Protein 4MKN (pdb70)

Foldseek 3Di:
DADPQEAEEEADQDDDPVLVVVLLVLQQPFDFAAQYAYEYEDEPVCQVVSVVRHDVVRYAYEHAEAALADDDDDPPGHHLLNCVVVVHAEYEFDPPCCCPVVVCDLLSRLSSQLRNVVSRHQYAREAEDALVCVVVVNRCVRRVSSVVSNLVRDDDCPRYAYEYEHNNCPPPPDHAALVNQLVVLVVVLVVCCVSPNNVVSVHHAYAYEYADWLVCLLVNLPRDRHRYYHHYPNSSPNVGSSSSSHSNPCNSND

Secondary structure (DSSP, 8-state):
---S-EEEEE--S---HHHHHHHHHHHHH----TT-EEEEE--GGGHHHHHHHS-TTT-EEEES---SSSSSS-TT---HHHHHHHT--EEEES-HHHHHHS---HHHHHHHHHHHHHTT-EEEEEE---HHHHHTT-HHHHHHHHHHHHHHH-S--TTEEEEE--GGGSSSSPPPPHHHHHHHHHHHHHHHHHHH-HHHHHH-EEEE-SS--TTTHHHHHTSTT--EEEE-GGGGSHHHHHHHHGGGGGG---

CATH classification: 3.20.20.70

B-factor: mean 15.89, std 9.23, range [7.21, 71.23]

Solvent-accessible surface area: 11232 Å² total; per-residue (Å²): 50,45,17,74,0,0,0,1,1,7,2,57,126,66,42,45,121,74,92,4,28,131,10,1,96,55,0,47,84,11,105,33,46,178,13,14,31,4,1,0,1,0,27,77,144,28,5,65,78,0,25,134,94,8,44,171,115,49,8,78,6,0,0,39,12,2,67,53,18,28,104,57,103,82,148,72,71,38,5,0,66,80,7,54,130,107,46,3,38,23,0,2,1,0,15,16,63,58,39,82,142,128,57,14,47,35,104,48,0,1,100,10,0,19,41,0,26,93,21,37,1,0,0,0,0,0,2,7,0,53,60,138,58,57,116,77,68,26,28,124,168,23,1,42,45,13,0,71,13,0,39,122,48,8,141,82,14,111,103,3,0,0,0,1,4,0,31,6,11,59,90,54,85,59,130,17,35,31,117,64,1,30,114,6,0,39,50,0,28,65,10,0,35,157,109,38,32,74,86,60,3,76,140,6,31,0,0,4,10,3,79,7,34,70,126,45,2,136,69,4,7,145,25,132,10,0,1,0,0,7,0,18,51,15,1,64,139,1,79,12,0,14,64,0,0,54,4,2,44,128,44,2,135,74

InterPro domains:
  IPR000652 Triosephosphate isomerase [PF00121] (34-276)
  IPR000652 Triosephosphate isomerase [PS51440] (32-275)
  IPR000652 Triosephosphate isomerase [PTHR21139] (29-275)
  IPR000652 Triosephosphate isomerase [TIGR00419] (34-265)
  IPR000652 Triosephosphate isomerase [cd00311] (33-274)
  IPR013785 Aldolase-type TIM barrel [G3DSA:3.20.20.70] (11-279)
  IPR020861 Triosephosphate isomerase, active site [PS00171] (191-201)
  IPR022896 Triosephosphate isomerase, bacterial/eukaryotic [MF_00147_B] (31-275)
  IPR035990 Triosephosphate isomerase superfamily [SSF51351] (28-275)

Nearest PDB structures (foldseek):
  4mkn-assembly1_A-2  TM=1.003E+00  e=1.323E-58  Chlamydomonas reinhardtii
  4ff7-assembly1_B  TM=9.769E-01  e=1.700E-36  Saccharomyces cerevisiae S288C
  1ypi-assembly1_A  TM=9.800E-01  e=4.126E-36  Saccharomyces cerevisiae
  1i45-assembly1_A  TM=9.809E-01  e=7.295E-36  Saccharomyces cerevisiae
  3ypi-assembly1_B  TM=9.731E-01  e=5.194E-35  Saccharomyces cerevisiae

Sequence (254 aa):
SSAKFFVGGNWKCNGSVANVAKLVDELNAGTTIPRGVDVVVAPPFIYIDYVMMQHLDRDDKYQLSAQNAWIGGNGAFTGEVSAEQLTDFGVPWVILGHSERRSSLFGESNEEVVAKKTSHALAAGLGVIACIGETLEQRNSSGSVFKVLDAQMDALVDEVKDWTKVVLAYEPVWAIGTGVVASPEQAQEVHAYLRQYCAKKLGAAVADKLRIIYGGSSVSDTNCKDLSKQEDIDGFLVGGASLKGAAFVTICNAAGPKAKP

Structure (mmCIF, N/CA/C/O backbone):
data_4MKN
#
_entry.id   4MKN
#
_cell.length_a   59.814
_cell.length_b   93.211
_cell.length_c   100.434
_cell.angle_alpha   90.00
_cell.angle_beta   90.00
_cell.angle_gamma   90.00
#
_symmetry.space_group_name_H-M   'C 2 2 21'
#
loop_
_entity.id
_entity.type
_entity.pdbx_description
1 polymer 'Triosephosphate isomerase'
2 non-polymer (4R)-2-METHYLPENTANE-2,4-DIOL
3 non-polymer (4S)-2-METHYL-2,4-PENTANEDIOL
4 water water
#
loop_
_atom_site.group_PDB
_atom_site.id
_atom_site.type_symbol
_atom_site.label_atom_id
_atom_site.label_alt_id
_atom_site.label_comp_id
_atom_site.label_asym_id
_atom_site.label_entity_id
_atom_site.label_seq_id
_atom_site.pdbx_PDB_ins_code
_atom_site.Cartn_x
_atom_site.Cartn_y
_atom_site.Cartn_z
_atom_site.occupancy
_atom_site.B_iso_or_equiv
_atom_site.auth_seq_id
_atom_site.auth_comp_id
_atom_site.auth_asym_id
_atom_site.auth_atom_id
_atom_site.pdbx_PDB_model_num
ATOM 1 N N . SER A 1 17 ? 14.515 32.476 12.948 1.00 45.77 2 SER A N 1
ATOM 2 C CA . SER A 1 17 ? 14.011 32.047 11.673 1.00 43.26 2 SER A CA 1
ATOM 3 C C . SER A 1 17 ? 12.498 32.281 11.431 1.00 45.47 2 SER A C 1
ATOM 4 O O . SER A 1 17 ? 11.824 33.160 11.887 1.00 47.41 2 SER A O 1
ATOM 7 N N . SER A 1 18 ? 11.992 31.316 10.700 1.00 44.48 3 SER A N 1
ATOM 8 C CA . SER A 1 18 ? 10.832 30.579 11.059 1.00 40.51 3 SER A CA 1
ATOM 9 C C . SER A 1 18 ? 10.681 29.256 10.288 1.00 38.90 3 SER A C 1
ATOM 10 O O . SER A 1 18 ? 11.625 28.469 10.104 1.00 37.17 3 SER A O 1
ATOM 13 N N . ALA A 1 19 ? 9.528 29.099 9.760 1.00 34.51 4 ALA A N 1
ATOM 14 C CA . ALA A 1 19 ? 8.523 28.316 10.345 1.00 30.88 4 ALA A CA 1
ATOM 15 C C . ALA A 1 19 ? 7.298 28.660 9.588 1.00 33.19 4 ALA A C 1
ATOM 16 O O . ALA A 1 19 ? 7.368 29.673 8.919 1.00 37.39 4 ALA A O 1
ATOM 18 N N . LYS A 1 20 ? 6.247 27.850 9.472 1.00 29.65 5 LYS A N 1
ATOM 19 C CA . LYS A 1 20 ? 5.696 27.001 10.445 1.00 26.12 5 LYS A CA 1
ATOM 20 C C . LYS A 1 20 ? 6.670 25.982 11.100 1.00 17.26 5 LYS A C 1
ATOM 21 O O . LYS A 1 20 ? 7.522 25.400 10.487 1.00 16.65 5 LYS A O 1
ATOM 27 N N . PHE A 1 21 ? 6.475 25.867 12.397 1.00 15.53 6 PHE A N 1
ATOM 28 C CA . PHE A 1 21 ? 6.947 24.708 13.172 1.00 12.02 6 PHE A CA 1
ATOM 29 C C . PHE A 1 21 ? 6.597 23.409 12.402 1.00 11.42 6 PHE A C 1
ATOM 30 O O . PHE A 1 21 ? 5.525 23.279 11.837 1.00 13.19 6 PHE A O 1
ATOM 38 N N . PHE A 1 22 ? 7.519 22.493 12.404 1.00 9.90 7 PHE A N 1
ATOM 39 C CA . PHE A 1 22 ? 7.412 21.281 11.564 1.00 9.07 7 PHE A CA 1
ATOM 40 C C . PHE A 1 22 ? 7.782 20.084 12.391 1.00 8.74 7 PHE A C 1
ATOM 41 O O . PHE A 1 22 ? 8.861 20.051 12.970 1.00 9.76 7 PHE A O 1
ATOM 49 N N . VAL A 1 23 ? 6.909 19.084 12.440 1.00 8.77 8 VAL A N 1
ATOM 50 C CA . VAL A 1 23 ? 7.218 17.839 13.171 1.00 8.97 8 VAL A CA 1
ATOM 51 C C . VAL A 1 23 ? 7.024 16.673 12.238 1.00 9.28 8 VAL A C 1
ATOM 52 O O . VAL A 1 23 ? 5.898 16.474 11.706 1.00 10.01 8 VAL A O 1
ATOM 56 N N . GLY A 1 24 ? 8.049 15.890 12.054 1.00 8.67 9 GLY A N 1
ATOM 57 C CA . GLY A 1 24 ? 7.947 14.647 11.300 1.00 9.33 9 GLY A CA 1
ATOM 58 C C . GLY A 1 24 ? 8.065 13.435 12.188 1.00 8.95 9 GLY A C 1
ATOM 59 O O . GLY A 1 24 ? 8.897 13.446 13.121 1.00 11.31 9 GLY A O 1
ATOM 60 N N . GLY A 1 25 ? 7.277 12.438 11.964 1.00 8.76 10 GLY A N 1
ATOM 61 C CA . GLY A 1 25 ? 7.370 11.174 12.713 1.00 8.94 10 GLY A CA 1
ATOM 62 C C . GLY A 1 25 ? 7.956 10.082 11.872 1.00 7.99 10 GLY A C 1
ATOM 63 O O . GLY A 1 25 ? 7.262 9.575 10.946 1.00 9.96 10 GLY A O 1
ATOM 64 N N . ASN A 1 26 ? 9.176 9.717 12.133 1.00 7.99 11 ASN A N 1
ATOM 65 C CA . ASN A 1 26 ? 9.839 8.627 11.382 1.00 7.82 11 ASN A CA 1
ATOM 66 C C . ASN A 1 26 ? 9.609 7.322 12.075 1.00 7.56 11 ASN A C 1
ATOM 67 O O . ASN A 1 26 ? 10.214 7.024 13.110 1.00 8.28 11 ASN A O 1
ATOM 72 N N . TRP A 1 27 ? 8.703 6.504 11.514 1.00 7.63 12 TRP A N 1
ATOM 73 C CA . TRP A 1 27 ? 8.374 5.214 12.147 1.00 8.20 12 TRP A CA 1
ATOM 74 C C . TRP A 1 27 ? 9.510 4.253 12.001 1.00 7.98 12 TRP A C 1
ATOM 75 O O . TRP A 1 27 ? 9.534 3.189 12.713 1.00 8.84 12 TRP A O 1
ATOM 86 N N . LYS A 1 28 ? 10.482 4.500 11.129 1.00 7.84 13 LYS A N 1
ATOM 87 C CA . LYS A 1 28 ? 11.607 3.562 10.838 1.00 7.98 13 LYS A CA 1
ATOM 88 C C . LYS A 1 28 ? 10.993 2.220 10.404 1.00 7.98 13 LYS A C 1
ATOM 89 O O . LYS A 1 28 ? 9.940 2.171 9.801 1.00 8.13 13 LYS A O 1
ATOM 95 N N . CYS A 1 29 ? 11.763 1.147 10.630 1.00 8.29 14 CYS A N 1
ATOM 96 C CA . CYS A 1 29 ? 11.342 -0.171 10.117 1.00 8.66 14 CYS A CA 1
ATOM 97 C C . CYS A 1 29 ? 10.497 -0.840 11.165 1.00 8.99 14 CYS A C 1
ATOM 98 O O . CYS A 1 29 ? 10.930 -1.775 11.880 1.00 9.75 14 CYS A O 1
ATOM 101 N N . ASN A 1 30 ? 9.303 -0.322 11.384 1.00 8.82 15 ASN A N 1
ATOM 102 C CA . ASN A 1 30 ? 8.420 -0.814 12.452 1.00 9.95 15 ASN A CA 1
ATOM 103 C C . ASN A 1 30 ? 7.021 -0.781 11.917 1.00 9.90 15 ASN A C 1
ATOM 104 O O . ASN A 1 30 ? 6.608 0.029 11.109 1.00 11.37 15 ASN A O 1
ATOM 109 N N . GLY A 1 31 ? 6.228 -1.754 12.388 1.00 13.41 16 GLY A N 1
ATOM 110 C CA . GLY A 1 31 ? 4.815 -1.820 12.043 1.00 14.31 16 GLY A CA 1
ATOM 111 C C . GLY A 1 31 ? 4.384 -3.246 11.928 1.00 10.52 16 GLY A C 1
ATOM 112 O O . GLY A 1 31 ? 5.155 -4.167 11.734 1.00 12.34 16 GLY A O 1
ATOM 113 N N . SER A 1 32 ? 3.060 -3.387 12.018 1.00 10.77 17 SER A N 1
ATOM 114 C CA . SER A 1 32 ? 2.291 -4.580 11.603 1.00 10.44 17 SER A CA 1
ATOM 115 C C . SER A 1 32 ? 0.985 -4.029 11.185 1.00 9.73 17 SER A C 1
ATOM 116 O O . SER A 1 32 ? 0.670 -2.843 11.469 1.00 10.60 17 SER A O 1
ATOM 119 N N . VAL A 1 33 ? 0.146 -4.790 10.505 1.00 10.05 18 VAL A N 1
ATOM 120 C CA . VAL A 1 33 ? -1.139 -4.286 10.096 1.00 10.99 18 VAL A CA 1
ATOM 121 C C . VAL A 1 33 ? -1.943 -3.820 11.328 1.00 11.35 18 VAL A C 1
ATOM 122 O O . VAL A 1 33 ? -2.518 -2.717 11.333 1.00 12.09 18 VAL A O 1
ATOM 126 N N . ALA A 1 34 ? -1.951 -4.634 12.346 1.00 11.40 19 ALA A N 1
ATOM 127 C CA . ALA A 1 34 ? -2.734 -4.258 13.564 1.00 12.31 19 ALA A CA 1
ATOM 128 C C . ALA A 1 34 ? -2.077 -3.055 14.243 1.00 12.12 19 ALA A C 1
ATOM 129 O O . ALA A 1 34 ? -2.870 -2.164 14.719 1.00 12.85 19 ALA A O 1
ATOM 131 N N . ASN A 1 35 ? -0.800 -2.984 14.365 1.00 10.84 20 ASN A N 1
ATOM 132 C CA . ASN A 1 35 ? -0.193 -1.864 15.054 1.00 11.63 20 ASN A CA 1
ATOM 133 C C . ASN A 1 35 ? -0.328 -0.592 14.293 1.00 10.41 20 ASN A C 1
ATOM 134 O O . ASN A 1 35 ? -0.483 0.514 14.919 1.00 10.76 20 ASN A O 1
ATOM 139 N N . VAL A 1 36 ? -0.199 -0.618 12.984 1.00 9.74 21 VAL A N 1
ATOM 140 C CA . VAL A 1 36 ? -0.410 0.576 12.156 1.00 10.54 21 VAL A CA 1
ATOM 141 C C . VAL A 1 36 ? -1.830 1.069 12.269 1.00 9.92 21 VAL A C 1
ATOM 142 O O . VAL A 1 36 ? -2.060 2.287 12.425 1.00 10.07 21 VAL A O 1
ATOM 146 N N . ALA A 1 37 ? -2.812 0.141 12.217 1.00 10.70 22 ALA A N 1
ATOM 147 C CA . ALA A 1 37 ? -4.169 0.593 12.390 1.00 10.46 22 ALA A CA 1
ATOM 148 C C . ALA A 1 37 ? -4.393 1.254 13.731 1.00 10.54 22 ALA A C 1
ATOM 149 O O . ALA A 1 37 ? -5.078 2.317 13.792 1.00 11.37 22 ALA A O 1
ATOM 151 N N . LYS A 1 38 ? -3.872 0.712 14.760 1.00 10.56 23 LYS A N 1
ATOM 152 C CA . LYS A 1 38 ? -3.997 1.308 16.097 1.00 11.89 23 LYS A CA 1
ATOM 153 C C . LYS A 1 38 ? -3.337 2.658 16.195 1.00 10.20 23 LYS A C 1
ATOM 154 O O . LYS A 1 38 ? -3.909 3.612 16.756 1.00 11.71 23 LYS A O 1
ATOM 160 N N . LEU A 1 39 ? -2.131 2.804 15.660 1.00 9.87 24 LEU A N 1
ATOM 161 C CA . LEU A 1 39 ? -1.401 4.072 15.688 1.00 9.90 24 LEU A CA 1
ATOM 162 C C . LEU A 1 39 ? -2.160 5.136 14.894 1.00 9.73 24 LEU A C 1
ATOM 163 O O . LEU A 1 39 ? -2.272 6.268 15.366 1.00 9.25 24 LEU A O 1
ATOM 168 N N . VAL A 1 40 ? -2.698 4.781 13.743 1.00 9.46 25 VAL A N 1
ATOM 169 C CA . VAL A 1 40 ? -3.472 5.739 12.983 1.00 9.68 25 VAL A CA 1
ATOM 170 C C . VAL A 1 40 ? -4.669 6.200 13.811 1.00 9.84 25 VAL A C 1
ATOM 171 O O . VAL A 1 40 ? -4.999 7.385 13.814 1.00 10.59 25 VAL A O 1
ATOM 175 N N . ASP A 1 41 ? -5.381 5.272 14.423 1.00 9.94 26 ASP A N 1
ATOM 176 C CA . ASP A 1 41 ? -6.526 5.686 15.263 1.00 11.86 26 ASP A CA 1
ATOM 177 C C . ASP A 1 41 ? -6.069 6.592 16.409 1.00 11.59 26 ASP A C 1
ATOM 178 O O . ASP A 1 41 ? -6.773 7.615 16.689 1.00 12.28 26 ASP A O 1
ATOM 183 N N . GLU A 1 42 ? -4.984 6.344 17.023 1.00 11.23 27 GLU A N 1
ATOM 184 C CA . GLU A 1 42 ? -4.444 7.234 18.108 1.00 11.68 27 GLU A CA 1
ATOM 185 C C . GLU A 1 42 ? -4.116 8.555 17.576 1.00 10.43 27 GLU A C 1
ATOM 186 O O . GLU A 1 42 ? -4.463 9.643 18.166 1.00 11.78 27 GLU A O 1
ATOM 192 N N . LEU A 1 43 ? -3.460 8.657 16.376 1.00 10.11 28 LEU A N 1
ATOM 193 C CA . LEU A 1 43 ? -3.137 9.924 15.785 1.00 10.12 28 LEU A CA 1
ATOM 194 C C . LEU A 1 43 ? -4.393 10.698 15.454 1.00 10.22 28 LEU A C 1
ATOM 195 O O . LEU A 1 43 ? -4.480 11.923 15.626 1.00 10.69 28 LEU A O 1
ATOM 200 N N . ASN A 1 44 ? -5.380 10.021 14.908 1.00 10.52 29 ASN A N 1
ATOM 201 C CA . ASN A 1 44 ? -6.634 10.687 14.578 1.00 11.42 29 ASN A CA 1
ATOM 202 C C . ASN A 1 44 ? -7.357 11.211 15.818 1.00 11.29 29 ASN A C 1
ATOM 203 O O . ASN A 1 44 ? -8.115 12.210 15.646 1.00 13.31 29 ASN A O 1
ATOM 208 N N . ALA A 1 45 ? -7.140 10.673 16.954 1.00 11.06 30 ALA A N 1
ATOM 209 C CA . ALA A 1 45 ? -7.763 11.159 18.198 1.00 12.15 30 ALA A CA 1
ATOM 210 C C . ALA A 1 45 ? -7.064 12.360 18.684 1.00 11.35 30 ALA A C 1
ATOM 211 O O . ALA A 1 45 ? -7.593 13.061 19.635 1.00 13.80 30 ALA A O 1
ATOM 213 N N . GLY A 1 46 ? -5.886 12.704 18.224 1.00 11.31 31 GLY A N 1
ATOM 214 C CA . GLY A 1 46 ? -5.149 13.816 18.795 1.00 11.62 31 GLY A CA 1
ATOM 215 C C . GLY A 1 46 ? -5.543 15.136 18.242 1.00 11.44 31 GLY A C 1
ATOM 216 O O . GLY A 1 46 ? -6.038 15.249 17.102 1.00 15.49 31 GLY A O 1
ATOM 217 N N . THR A 1 47 ? -5.301 16.180 19.030 1.00 11.77 32 THR A N 1
ATOM 218 C CA A THR A 1 47 ? -5.559 17.548 18.600 0.50 13.58 32 THR A CA 1
ATOM 219 C CA B THR A 1 47 ? -5.563 17.554 18.618 0.50 14.60 32 THR A CA 1
ATOM 220 C C . THR A 1 47 ? -4.211 18.209 18.326 1.00 13.05 32 THR A C 1
ATOM 221 O O . THR A 1 47 ? -3.293 18.130 19.142 1.00 13.21 32 THR A O 1
ATOM 228 N N . ILE A 1 48 ? -4.099 18.858 17.171 1.00 14.52 33 ILE A N 1
ATOM 229 C CA . ILE A 1 48 ? -2.849 19.524 16.764 1.00 16.39 33 ILE A CA 1
ATOM 230 C C . ILE A 1 48 ? -3.151 21.046 16.613 1.00 15.91 33 ILE A C 1
ATOM 231 O O . ILE A 1 48 ? -4.194 21.367 16.037 1.00 18.79 33 ILE A O 1
ATOM 236 N N . PRO A 1 49 ? -2.305 21.921 17.054 1.00 17.70 34 PRO A N 1
ATOM 237 C CA . PRO A 1 49 ? -2.515 23.384 16.956 1.00 19.20 34 PRO A CA 1
ATOM 238 C C . PRO A 1 49 ? -2.513 23.832 15.525 1.00 19.38 34 PRO A C 1
ATOM 239 O O . PRO A 1 49 ? -1.837 23.256 14.666 1.00 18.03 34 PRO A O 1
ATOM 243 N N . ARG A 1 50 ? -3.264 24.884 15.273 1.00 19.23 35 ARG A N 1
ATOM 244 C CA . ARG A 1 50 ? -3.211 25.513 13.959 1.00 22.58 35 ARG A CA 1
ATOM 245 C C . ARG A 1 50 ? -1.792 25.948 13.626 1.00 19.93 35 ARG A C 1
ATOM 246 O O . ARG A 1 50 ? -1.091 26.382 14.506 1.00 21.36 35 ARG A O 1
ATOM 254 N N . GLY A 1 51 ? -1.421 25.827 12.369 1.00 21.09 36 GLY A N 1
ATOM 255 C CA . GLY A 1 51 ? -0.185 26.438 11.939 1.00 21.32 36 GLY A CA 1
ATOM 256 C C . GLY A 1 51 ? 1.083 25.627 12.252 1.00 19.72 36 GLY A C 1
ATOM 257 O O . GLY A 1 51 ? 2.155 26.151 12.250 1.00 20.81 36 GLY A O 1
ATOM 258 N N . VAL A 1 52 ? 0.934 24.307 12.528 1.00 16.89 37 VAL A N 1
ATOM 259 C CA . VAL A 1 52 ? 2.066 23.330 12.661 1.00 14.22 37 VAL A CA 1
ATOM 260 C C . VAL A 1 52 ? 2.000 22.370 11.506 1.00 13.02 37 VAL A C 1
ATOM 261 O O . VAL A 1 52 ? 0.835 21.843 11.287 1.00 17.07 37 VAL A O 1
ATOM 265 N N . ASP A 1 53 ? 3.038 22.137 10.842 1.00 13.10 38 ASP A N 1
ATOM 266 C CA . ASP A 1 53 ? 3.019 21.119 9.818 1.00 12.35 38 ASP A CA 1
ATOM 267 C C . ASP A 1 53 ? 3.450 19.788 10.470 1.00 10.95 38 ASP A C 1
ATOM 268 O O . ASP A 1 53 ? 4.482 19.766 11.149 1.00 11.73 38 ASP A O 1
ATOM 273 N N . VAL A 1 54 ? 2.663 18.759 10.260 1.00 10.21 39 VAL A N 1
ATOM 274 C CA . VAL A 1 54 ? 2.968 17.435 10.814 1.00 9.76 39 VAL A CA 1
ATOM 275 C C . VAL A 1 54 ? 2.994 16.421 9.706 1.00 9.48 39 VAL A C 1
ATOM 276 O O . VAL A 1 54 ? 2.029 16.347 8.892 1.00 10.16 39 VAL A O 1
ATOM 280 N N . VAL A 1 55 ? 4.064 15.648 9.650 1.00 9.06 40 VAL A N 1
ATOM 281 C CA . VAL A 1 55 ? 4.228 14.626 8.622 1.00 9.18 40 VAL A CA 1
ATOM 282 C C . VAL A 1 55 ? 4.535 13.306 9.328 1.00 8.69 40 VAL A C 1
ATOM 283 O O . VAL A 1 55 ? 5.209 13.290 10.356 1.00 10.42 40 VAL A O 1
ATOM 287 N N . VAL A 1 56 ? 3.968 12.224 8.786 1.00 8.43 41 VAL A N 1
ATOM 288 C CA . VAL A 1 56 ? 4.271 10.905 9.353 1.00 9.12 41 VAL A CA 1
ATOM 289 C C . VAL A 1 56 ? 4.797 10.012 8.233 1.00 8.43 41 VAL A C 1
ATOM 290 O O . VAL A 1 56 ? 4.300 10.061 7.100 1.00 9.74 41 VAL A O 1
ATOM 294 N N . ALA A 1 57 ? 5.814 9.214 8.567 1.00 8.51 42 ALA A N 1
ATOM 295 C CA . ALA A 1 57 ? 6.575 8.442 7.567 1.00 8.09 42 ALA A CA 1
ATOM 296 C C . ALA A 1 57 ? 6.555 6.951 7.919 1.00 7.42 42 ALA A C 1
ATOM 297 O O . ALA A 1 57 ? 7.424 6.480 8.642 1.00 8.17 42 ALA A O 1
ATOM 299 N N . PRO A 1 58 ? 5.572 6.247 7.348 1.00 7.96 43 PRO A N 1
ATOM 300 C CA . PRO A 1 58 ? 5.509 4.798 7.529 1.00 8.41 43 PRO A CA 1
ATOM 301 C C . PRO A 1 58 ? 6.474 4.077 6.616 1.00 7.94 43 PRO A C 1
ATOM 302 O O . PRO A 1 58 ? 6.861 4.617 5.571 1.00 8.50 43 PRO A O 1
ATOM 306 N N . PRO A 1 59 ? 6.771 2.809 6.907 1.00 8.32 44 PRO A N 1
ATOM 307 C CA . PRO A 1 59 ? 7.415 1.941 5.867 1.00 8.22 44 PRO A CA 1
ATOM 308 C C . PRO A 1 59 ? 6.547 1.963 4.609 1.00 8.01 44 PRO A C 1
ATOM 309 O O . PRO A 1 59 ? 5.338 2.084 4.632 1.00 8.30 44 PRO A O 1
ATOM 313 N N . PHE A 1 60 ? 7.254 1.736 3.459 1.00 8.12 45 PHE A N 1
ATOM 314 C CA . PHE A 1 60 ? 6.548 1.884 2.162 1.00 7.84 45 PHE A CA 1
ATOM 315 C C . PHE A 1 60 ? 5.250 1.128 2.085 1.00 7.55 45 PHE A C 1
ATOM 316 O O . PHE A 1 60 ? 4.308 1.594 1.452 1.00 8.36 45 PHE A O 1
ATOM 324 N N . ILE A 1 61 ? 5.217 -0.125 2.582 1.00 7.79 46 ILE A N 1
ATOM 325 C CA . ILE A 1 61 ? 4.060 -0.985 2.330 1.00 8.08 46 ILE A CA 1
ATOM 326 C C . ILE A 1 61 ? 2.810 -0.449 2.971 1.00 7.94 46 ILE A C 1
ATOM 327 O O . ILE A 1 61 ? 1.707 -0.843 2.552 1.00 9.07 46 ILE A O 1
ATOM 332 N N . TYR A 1 62 ? 2.934 0.401 4.034 1.00 7.90 47 TYR A N 1
ATOM 333 C CA . TYR A 1 62 ? 1.781 0.925 4.736 1.00 8.59 47 TYR A CA 1
ATOM 334 C C . TYR A 1 62 ? 1.278 2.241 4.230 1.00 8.24 47 TYR A C 1
ATOM 335 O O . TYR A 1 62 ? 0.289 2.783 4.747 1.00 9.43 47 TYR A O 1
ATOM 344 N N . ILE A 1 63 ? 1.985 2.851 3.288 1.00 8.78 48 ILE A N 1
ATOM 345 C CA . ILE A 1 63 ? 1.648 4.226 2.882 1.00 9.24 48 ILE A CA 1
ATOM 346 C C . ILE A 1 63 ? 0.221 4.282 2.350 1.00 9.04 48 ILE A C 1
ATOM 347 O O . ILE A 1 63 ? -0.526 5.249 2.694 1.00 10.12 48 ILE A O 1
ATOM 352 N N . ASP A 1 64 ? -0.211 3.315 1.540 1.00 9.08 49 ASP A N 1
ATOM 353 C CA . ASP A 1 64 ? -1.584 3.333 1.048 1.00 10.36 49 ASP A CA 1
ATOM 354 C C . ASP A 1 64 ? -2.627 3.354 2.180 1.00 9.87 49 ASP A C 1
ATOM 355 O O . ASP A 1 64 ? -3.504 4.230 2.243 1.00 10.72 49 ASP A O 1
ATOM 360 N N . TYR A 1 65 ? -2.509 2.414 3.104 1.00 9.80 50 TYR A N 1
ATOM 361 C CA . TYR A 1 65 ? -3.436 2.375 4.224 1.00 10.52 50 TYR A CA 1
ATOM 362 C C . TYR A 1 65 ? -3.399 3.648 5.008 1.00 9.81 50 TYR A C 1
ATOM 363 O O . TYR A 1 65 ? -4.497 4.223 5.359 1.00 10.41 50 TYR A O 1
ATOM 372 N N . VAL A 1 66 ? -2.224 4.138 5.357 1.00 9.22 51 VAL A N 1
ATOM 373 C CA . VAL A 1 66 ? -2.150 5.360 6.145 1.00 9.96 51 VAL A CA 1
ATOM 374 C C . VAL A 1 66 ? -2.757 6.564 5.394 1.00 10.10 51 VAL A C 1
ATOM 375 O O . VAL A 1 66 ? -3.526 7.351 5.970 1.00 11.04 51 VAL A O 1
ATOM 379 N N . MET A 1 67 ? -2.453 6.698 4.111 1.00 10.80 52 MET A N 1
ATOM 380 C CA A MET A 1 67 ? -2.968 7.818 3.330 0.50 10.85 52 MET A CA 1
ATOM 381 C CA B MET A 1 67 ? -3.079 7.725 3.279 0.50 11.75 52 MET A CA 1
ATOM 382 C C . MET A 1 67 ? -4.494 7.734 3.350 1.00 12.63 52 MET A C 1
ATOM 383 O O . MET A 1 67 ? -5.163 8.804 3.432 1.00 14.07 52 MET A O 1
ATOM 392 N N . GLN A 1 68 ? -5.077 6.595 3.262 1.00 12.39 53 GLN A N 1
ATOM 393 C CA . GLN A 1 68 ? -6.530 6.404 3.269 1.00 14.29 53 GLN A CA 1
ATOM 394 C C . GLN A 1 68 ? -7.176 6.565 4.564 1.00 13.73 53 GLN A C 1
ATOM 395 O O . GLN A 1 68 ? -8.440 6.831 4.564 1.00 18.61 53 GLN A O 1
ATOM 401 N N . HIS A 1 69 ? -6.528 6.381 5.688 1.00 11.76 54 HIS A N 1
ATOM 402 C CA . HIS A 1 69 ? -7.188 6.349 7.009 1.00 12.60 54 HIS A CA 1
ATOM 403 C C . HIS A 1 69 ? -6.730 7.479 7.930 1.00 11.37 54 HIS A C 1
ATOM 404 O O . HIS A 1 69 ? -7.456 7.742 8.917 1.00 13.19 54 HIS A O 1
ATOM 411 N N . LEU A 1 70 ? -5.621 8.110 7.703 1.00 11.26 55 LEU A N 1
ATOM 412 C CA . LEU A 1 70 ? -5.094 9.133 8.604 1.00 11.11 55 LEU A CA 1
ATOM 413 C C . LEU A 1 70 ? -5.729 10.457 8.241 1.00 11.99 55 LEU A C 1
ATOM 414 O O . LEU A 1 70 ? -5.812 10.844 7.055 1.00 14.03 55 LEU A O 1
ATOM 419 N N . ASP A 1 71 ? -6.154 11.248 9.217 1.00 11.25 56 ASP A N 1
ATOM 420 C CA . ASP A 1 71 ? -6.813 12.534 8.969 1.00 12.08 56 ASP A CA 1
ATOM 421 C C . ASP A 1 71 ? -5.966 13.473 8.219 1.00 12.38 56 ASP A C 1
ATOM 422 O O . ASP A 1 71 ? -4.923 13.943 8.707 1.00 14.23 56 ASP A O 1
ATOM 427 N N . ARG A 1 72 A -6.418 13.827 7.037 1.00 14.62 56 ARG A N 1
ATOM 428 C CA . ARG A 1 72 A -5.651 14.759 6.153 1.00 17.58 56 ARG A CA 1
ATOM 429 C C . ARG A 1 72 A -5.621 16.164 6.668 1.00 19.15 56 ARG A C 1
ATOM 430 O O . ARG A 1 72 A -4.690 16.917 6.296 1.00 24.53 56 ARG A O 1
ATOM 438 N N . ASP A 1 73 ? -6.495 16.530 7.526 1.00 19.57 57 ASP A N 1
ATOM 439 C CA A ASP A 1 73 ? -6.616 17.859 8.204 0.50 20.11 57 ASP A CA 1
ATOM 440 C CA B ASP A 1 73 ? -6.398 17.886 7.864 0.50 19.45 57 ASP A CA 1
ATOM 441 C C . ASP A 1 73 ? -5.413 18.132 9.043 1.00 19.88 57 ASP A C 1
ATOM 442 O O 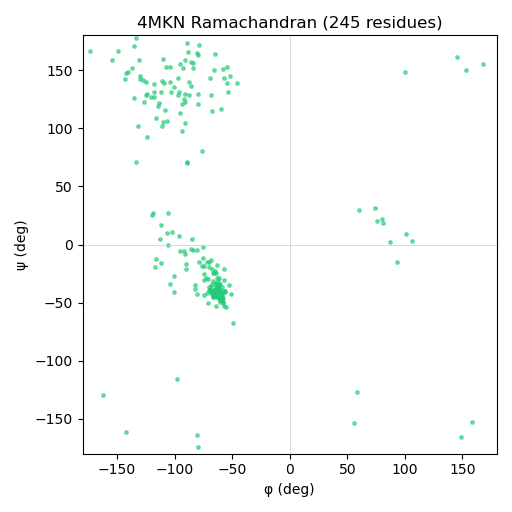. ASP A 1 73 ? -4.996 19.297 9.260 1.00 24.82 57 ASP A O 1
ATOM 451 N N . LYS A 1 74 ? -4.920 17.061 9.684 1.00 14.34 58 LYS A N 1
ATOM 452 C CA . LYS A 1 74 ? -3.891 17.133 10.673 1.00 14.08 58 LYS A CA 1
ATOM 453 C C . LYS A 1 74 ? -2.553 16.678 10.172 1.00 13.04 58 LYS A C 1
ATOM 454 O O . LYS A 1 74 ? -1.578 17.216 10.623 1.00 13.95 58 LYS A O 1
ATOM 460 N N . TYR A 1 75 ? -2.508 15.686 9.277 1.00 11.66 59 TYR A N 1
ATOM 461 C CA . TYR A 1 75 ? -1.249 15.015 8.899 1.00 9.61 59 TYR A CA 1
ATOM 462 C C . TYR A 1 75 ? -1.033 14.909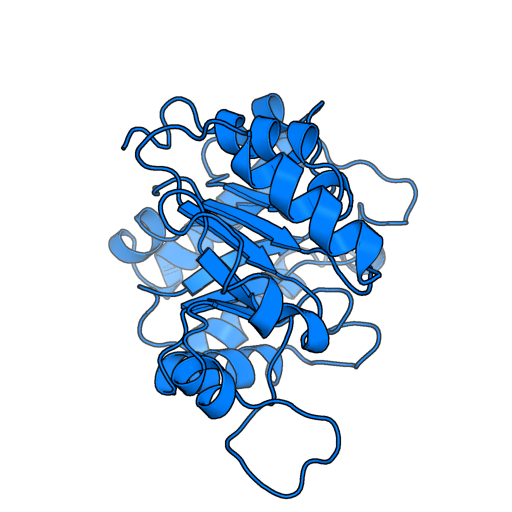 7.415 1.00 9.84 59 TYR A C 1
ATOM 463 O O . TYR A 1 75 ? -1.976 14.683 6.650 1.00 12.28 59 TYR A O 1
ATOM 472 N N . GLN A 1 76 ? 0.201 15.006 7.008 1.00 9.55 60 GLN A N 1
ATOM 473 C CA . GLN A 1 76 ? 0.669 14.648 5.672 1.00 9.04 60 GLN A CA 1
ATOM 474 C C . GLN A 1 76 ? 1.516 13.408 5.737 1.00 9.08 60 GLN A C 1
ATOM 475 O O . GLN A 1 76 ? 2.137 13.118 6.791 1.00 10.55 60 GLN A O 1
ATOM 481 N N . LEU A 1 77 ? 1.670 12.726 4.614 1.00 9.39 61 LEU A N 1
ATOM 482 C CA . LEU A 1 77 ? 2.513 11.534 4.495 1.00 9.79 61 LEU A CA 1
ATOM 483 C C . LEU A 1 77 ? 3.930 11.880 4.035 1.00 8.36 61 LEU A C 1
ATOM 484 O O . LEU A 1 77 ? 4.155 12.797 3.228 1.00 9.50 61 LEU A O 1
ATOM 489 N N . SER A 1 78 ? 4.856 11.037 4.452 1.00 9.06 62 SER A N 1
ATOM 490 C CA . SER A 1 78 ? 6.200 11.026 3.920 1.00 8.61 62 SER A CA 1
ATOM 491 C C . SER A 1 78 ? 6.655 9.624 3.684 1.00 8.52 62 SER A C 1
ATOM 492 O O . SER A 1 78 ? 6.227 8.679 4.473 1.00 10.07 62 SER A O 1
ATOM 495 N N . ALA A 1 79 ? 7.535 9.395 2.748 1.00 7.89 63 ALA A N 1
ATOM 496 C CA . ALA A 1 79 ? 8.325 8.169 2.696 1.00 7.49 63 ALA A CA 1
ATOM 497 C C . ALA A 1 79 ? 9.578 8.313 3.476 1.00 7.36 63 ALA A C 1
ATOM 498 O O . ALA A 1 79 ? 10.023 9.456 3.816 1.00 8.11 63 ALA A O 1
ATOM 500 N N . GLN A 1 80 ? 10.255 7.191 3.765 1.00 7.29 64 GLN A N 1
ATOM 501 C CA . GLN A 1 80 ? 11.506 7.188 4.536 1.00 7.21 64 GLN A CA 1
ATOM 502 C C . GLN A 1 80 ? 12.757 7.183 3.673 1.00 7.58 64 GLN A C 1
ATOM 503 O O . GLN A 1 80 ? 13.850 7.278 4.216 1.00 8.18 64 GLN A O 1
ATOM 509 N N . ASN A 1 81 ? 12.598 7.064 2.353 1.00 7.37 65 ASN A N 1
ATOM 510 C CA . ASN A 1 81 ? 13.710 7.028 1.409 1.00 7.86 65 ASN A CA 1
ATOM 511 C C . ASN A 1 81 ? 13.121 7.054 0.030 1.00 7.52 65 ASN A C 1
ATOM 512 O O . ASN A 1 81 ? 11.931 6.830 -0.168 1.00 8.30 65 ASN A O 1
ATOM 517 N N . ALA A 1 82 ? 13.990 7.305 -0.966 1.00 7.91 66 ALA A N 1
ATOM 518 C CA . ALA A 1 82 ? 13.658 7.156 -2.387 1.00 8.65 66 ALA A CA 1
ATOM 519 C C . ALA A 1 82 ? 14.968 6.903 -3.138 1.00 8.80 66 ALA A C 1
ATOM 520 O O . ALA A 1 82 ? 16.031 7.209 -2.668 1.00 9.70 66 ALA A O 1
ATOM 522 N N . TRP A 1 83 ? 14.827 6.326 -4.323 1.00 9.35 67 TRP A N 1
ATOM 523 C CA . TRP A 1 83 ? 15.961 6.072 -5.209 1.00 9.07 67 TRP A CA 1
ATOM 524 C C . TRP A 1 83 ? 16.594 7.386 -5.670 1.00 9.08 67 TRP A C 1
ATOM 525 O O . TRP A 1 83 ? 16.018 8.425 -5.572 1.00 10.39 67 TRP A O 1
ATOM 536 N N . ILE A 1 84 ? 17.811 7.289 -6.192 1.00 10.12 68 ILE A N 1
ATOM 537 C CA . ILE A 1 84 ? 18.549 8.452 -6.651 1.00 10.94 68 ILE A CA 1
ATOM 538 C C . ILE A 1 84 ? 18.064 8.995 -7.992 1.00 12.20 68 ILE A C 1
ATOM 539 O O . ILE A 1 84 ? 18.303 10.155 -8.316 1.00 13.46 68 ILE A O 1
ATOM 544 N N . GLY A 1 85 ? 17.339 8.175 -8.745 1.00 12.41 69 GLY A N 1
ATOM 545 C CA . GLY A 1 85 ? 16.903 8.665 -10.073 1.00 14.75 69 GLY A CA 1
ATOM 546 C C . GLY A 1 85 ? 15.493 8.172 -10.385 1.00 12.78 69 GLY A C 1
ATOM 547 O O . GLY A 1 85 ? 14.679 7.846 -9.503 1.00 13.70 69 GLY A O 1
ATOM 548 N N . GLY A 1 86 ? 15.149 8.205 -11.672 1.00 13.83 70 GLY A N 1
ATOM 549 C CA . GLY A 1 86 ? 13.822 7.837 -12.088 1.00 14.39 70 GLY A CA 1
ATOM 550 C C . GLY A 1 86 ? 13.623 6.315 -12.161 1.00 11.34 70 GLY A C 1
ATOM 551 O O . GLY A 1 86 ? 14.453 5.516 -11.764 1.00 13.66 70 GLY A O 1
ATOM 552 N N . ASN A 1 87 ? 12.479 5.981 -12.650 1.00 10.93 71 ASN A N 1
ATOM 553 C CA . ASN A 1 87 ? 12.048 4.571 -12.811 1.00 10.25 71 ASN A CA 1
ATOM 554 C C . ASN A 1 87 ? 13.029 3.853 -13.672 1.00 9.59 71 ASN A C 1
ATOM 555 O O . ASN A 1 87 ? 13.686 4.389 -14.596 1.00 11.42 71 ASN A O 1
ATOM 560 N N . GLY A 1 88 ? 13.155 2.522 -13.439 1.00 10.06 72 GLY A N 1
ATOM 561 C CA . GLY A 1 88 ? 13.983 1.703 -14.279 1.00 10.56 72 GLY A CA 1
ATOM 562 C C . GLY A 1 88 ? 14.406 0.413 -13.545 1.00 8.89 72 GLY A C 1
ATOM 563 O O . GLY A 1 88 ? 13.664 -0.089 -12.626 1.00 9.66 72 GLY A O 1
ATOM 564 N N . ALA A 1 89 ? 15.534 -0.117 -13.934 1.00 9.69 73 ALA A N 1
ATOM 565 C CA . ALA A 1 89 ? 15.931 -1.503 -13.559 1.00 10.24 73 ALA A CA 1
ATOM 566 C C . ALA A 1 89 ? 16.696 -1.456 -12.247 1.00 9.89 73 ALA A C 1
ATOM 567 O O . ALA A 1 89 ? 17.920 -1.699 -12.172 1.00 11.15 73 ALA A O 1
ATOM 569 N N . PHE A 1 90 ? 15.929 -1.161 -11.176 1.00 9.21 74 PHE A N 1
ATOM 570 C CA . PHE A 1 90 ? 16.486 -0.930 -9.862 1.00 9.25 74 PHE A CA 1
ATOM 571 C C . PHE A 1 90 ? 15.678 -1.707 -8.852 1.00 8.56 74 PHE A C 1
ATOM 572 O O . PHE A 1 90 ? 14.895 -1.186 -8.052 1.00 9.15 74 PHE A O 1
ATOM 580 N N . THR A 1 91 ? 15.835 -3.047 -8.904 1.00 8.49 75 THR A N 1
ATOM 581 C CA . THR A 1 91 ? 15.018 -3.946 -8.089 1.00 8.20 75 THR A CA 1
ATOM 582 C C . THR A 1 91 ? 15.097 -3.558 -6.633 1.00 7.78 75 THR A C 1
ATOM 583 O O . THR A 1 91 ? 16.188 -3.367 -6.067 1.00 8.66 75 THR A O 1
ATOM 587 N N . GLY A 1 92 ? 13.924 -3.466 -6.005 1.00 7.81 76 GLY A N 1
ATOM 588 C CA . GLY A 1 92 ? 13.770 -3.150 -4.615 1.00 7.92 76 GLY A CA 1
ATOM 589 C C . GLY A 1 92 ? 13.555 -1.696 -4.291 1.00 8.16 76 GLY A C 1
ATOM 590 O O . GLY A 1 92 ? 13.166 -1.388 -3.164 1.00 9.70 76 GLY A O 1
ATOM 591 N N . GLU A 1 93 ? 13.813 -0.801 -5.230 1.00 8.06 77 GLU A N 1
ATOM 592 C CA . GLU A 1 93 ? 13.765 0.649 -4.969 1.00 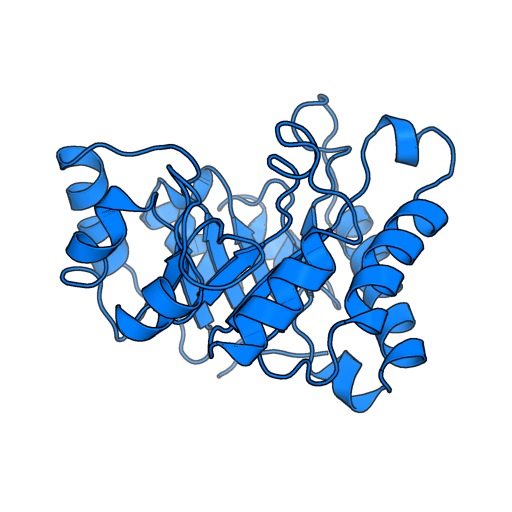9.19 77 GLU A CA 1
ATOM 593 C C . GLU A 1 93 ? 12.431 1.231 -5.341 1.00 8.02 77 GLU A C 1
ATOM 594 O O . GLU A 1 93 ? 11.720 0.780 -6.247 1.00 8.91 77 GLU A O 1
ATOM 600 N N . VAL A 1 94 ? 12.113 2.357 -4.696 1.00 8.65 78 VAL A N 1
ATOM 601 C CA . VAL A 1 94 ? 10.911 3.165 -4.973 1.00 8.96 78 VAL A CA 1
ATOM 602 C C . VAL A 1 94 ? 11.386 4.529 -5.430 1.00 8.14 78 VAL A C 1
ATOM 603 O O . VAL A 1 94 ? 12.253 5.147 -4.759 1.00 8.96 78 VAL A O 1
ATOM 607 N N . SER A 1 95 ? 10.871 5.042 -6.518 1.00 8.89 79 SER A N 1
ATOM 608 C CA . SER A 1 95 ? 11.301 6.325 -7.027 1.00 8.57 79 SER A CA 1
ATOM 609 C C . SER A 1 95 ? 10.479 7.494 -6.489 1.00 8.45 79 SER A C 1
ATOM 610 O O . SER A 1 95 ? 9.324 7.357 -6.112 1.00 8.38 79 SER A O 1
ATOM 613 N N . ALA A 1 96 ? 11.101 8.681 -6.562 1.00 8.60 80 ALA A N 1
ATOM 614 C CA . ALA A 1 96 ? 10.415 9.894 -6.221 1.00 8.73 80 ALA A CA 1
ATOM 615 C C . ALA A 1 96 ? 9.237 10.138 -7.116 1.00 9.32 80 ALA A C 1
ATOM 616 O O . ALA A 1 96 ? 8.173 10.621 -6.680 1.00 9.52 80 ALA A O 1
ATOM 618 N N . GLU A 1 97 ? 9.376 9.790 -8.422 1.00 9.23 81 GLU A N 1
ATOM 619 C CA . GLU A 1 97 ? 8.249 9.933 -9.360 1.00 10.46 81 GLU A CA 1
ATOM 620 C C . GLU A 1 97 ? 7.082 9.078 -8.896 1.00 9.78 81 GLU A C 1
ATOM 621 O O . GLU A 1 97 ? 5.934 9.522 -8.959 1.00 10.34 81 GLU A O 1
ATOM 627 N N . GLN A 1 98 ? 7.341 7.831 -8.473 1.00 8.98 82 GLN A N 1
ATOM 628 C CA . GLN A 1 98 ? 6.281 6.974 -7.970 1.00 9.36 82 GLN A CA 1
ATOM 629 C C . GLN A 1 98 ? 5.603 7.575 -6.758 1.00 8.48 82 GLN A C 1
ATOM 630 O O . GLN A 1 98 ? 4.399 7.555 -6.624 1.00 8.79 82 GLN A O 1
ATOM 636 N N . LEU A 1 99 ? 6.419 8.103 -5.828 1.00 8.37 83 LEU A N 1
ATOM 637 C CA . LEU A 1 99 ? 5.862 8.676 -4.640 1.00 8.31 83 LEU A CA 1
ATOM 638 C C . LEU A 1 99 ? 4.969 9.876 -4.950 1.00 8.41 83 LEU A C 1
ATOM 639 O O . LEU A 1 99 ? 3.873 9.989 -4.422 1.00 9.12 83 LEU A O 1
ATOM 644 N N . THR A 1 100 ? 5.435 10.760 -5.827 1.00 8.56 84 THR A N 1
ATOM 645 C CA . THR A 1 100 ? 4.625 11.924 -6.184 1.00 9.52 84 THR A CA 1
ATOM 646 C C . THR A 1 100 ? 3.324 11.503 -6.810 1.00 8.91 84 THR A C 1
ATOM 647 O O . THR A 1 100 ? 2.237 12.023 -6.471 1.00 9.94 84 THR A O 1
ATOM 651 N N . ASP A 1 101 ? 3.401 10.553 -7.751 1.00 9.07 85 ASP A N 1
ATOM 652 C CA . ASP A 1 101 ? 2.185 10.061 -8.420 1.00 9.97 85 ASP A CA 1
ATOM 653 C C . ASP A 1 101 ? 1.265 9.409 -7.506 1.00 9.63 85 ASP A C 1
ATOM 654 O O . ASP A 1 101 ? 0.018 9.416 -7.685 1.00 10.46 85 ASP A O 1
ATOM 659 N N . PHE A 1 102 ? 1.757 8.792 -6.396 1.00 9.17 86 PHE A N 1
ATOM 660 C CA . PHE A 1 102 ? 0.937 8.134 -5.425 1.00 10.09 86 PHE A CA 1
ATOM 661 C C . PHE A 1 102 ? 0.197 9.117 -4.556 1.00 10.42 86 PHE A C 1
ATOM 662 O O . PHE A 1 102 ? -0.700 8.738 -3.813 1.00 13.70 86 PHE A O 1
ATOM 670 N N . GLY A 1 103 ? 0.639 10.378 -4.508 1.00 9.91 87 GLY A N 1
ATOM 671 C CA . GLY A 1 103 ? 0.072 11.395 -3.676 1.00 10.52 87 GLY A CA 1
ATOM 672 C C . GLY A 1 103 ? 0.869 11.657 -2.412 1.00 10.00 87 GLY A C 1
ATOM 673 O O . GLY A 1 103 ? 0.396 12.431 -1.551 1.00 11.89 87 GLY A O 1
ATOM 674 N N . VAL A 1 104 ? 2.070 11.095 -2.263 1.00 9.12 88 VAL A N 1
ATOM 675 C CA . VAL A 1 104 ? 2.884 11.375 -1.097 1.00 8.87 88 VAL A CA 1
ATOM 676 C C . VAL A 1 104 ? 3.590 12.730 -1.263 1.00 9.20 88 VAL A C 1
ATOM 677 O O . VAL A 1 104 ? 4.283 12.902 -2.269 1.00 9.91 88 VAL A O 1
ATOM 681 N N . PRO A 1 105 ? 3.505 13.615 -0.304 1.00 8.53 89 PRO A N 1
ATOM 682 C CA . PRO A 1 105 ? 4.115 14.957 -0.505 1.00 9.19 89 PRO A CA 1
ATOM 683 C C . PRO A 1 105 ? 5.512 15.089 -0.079 1.00 8.65 89 PRO A C 1
ATOM 684 O O . PRO A 1 105 ? 6.157 16.064 -0.514 1.00 9.99 89 PRO A O 1
ATOM 688 N N . TRP A 1 106 ? 6.052 14.216 0.824 1.00 8.45 90 TRP A N 1
ATOM 689 C CA . TRP A 1 106 ? 7.355 14.407 1.444 1.00 8.79 90 TRP A CA 1
ATOM 690 C C . TRP A 1 106 ? 8.190 13.109 1.342 1.00 7.81 90 TRP A C 1
ATOM 691 O O . TRP A 1 106 ? 7.610 12.001 1.290 1.00 8.30 90 TRP A O 1
ATOM 702 N N . VAL A 1 107 ? 9.473 13.266 1.461 1.00 7.99 91 VAL A N 1
ATOM 703 C CA . VAL A 1 107 ? 10.391 12.127 1.646 1.00 8.20 91 VAL A CA 1
ATOM 704 C C . VAL A 1 107 ? 11.478 12.518 2.583 1.00 7.93 91 VAL A C 1
ATOM 705 O O . VAL A 1 107 ? 11.995 13.689 2.528 1.00 8.81 91 VAL A O 1
ATOM 709 N N . ILE A 1 108 ? 11.933 11.616 3.463 1.00 7.77 92 ILE A N 1
ATOM 710 C CA . ILE A 1 108 ? 13.155 11.757 4.253 1.00 7.97 92 ILE A CA 1
ATOM 711 C C . ILE A 1 108 ? 14.298 11.233 3.478 1.00 7.50 92 ILE A C 1
ATOM 712 O O . ILE A 1 108 ? 14.241 10.092 2.952 1.00 8.44 92 ILE A O 1
ATOM 717 N N . LEU A 1 109 ? 15.387 12.012 3.340 1.00 8.17 93 LEU A N 1
ATOM 718 C CA . LEU A 1 109 ? 16.590 11.576 2.630 1.00 7.68 93 LEU A CA 1
ATOM 719 C C . LEU A 1 109 ? 17.803 11.817 3.440 1.00 8.18 93 LEU A C 1
ATOM 720 O O . LEU A 1 109 ? 17.954 12.840 4.132 1.00 8.87 93 LEU A O 1
ATOM 725 N N . GLY A 1 110 ? 18.750 10.883 3.354 1.00 8.67 94 GLY A N 1
ATOM 726 C CA . GLY A 1 110 ? 19.992 11.033 4.059 1.00 9.25 94 GLY A CA 1
ATOM 727 C C . GLY A 1 110 ? 19.957 10.783 5.535 1.00 8.33 94 GLY A C 1
ATOM 728 O O . GLY A 1 110 ? 20.902 11.186 6.248 1.00 8.53 94 GLY A O 1
ATOM 729 N N . HIS A 1 111 ? 18.944 10.066 6.018 1.00 8.29 95 HIS A N 1
ATOM 730 C CA . HIS A 1 111 ? 18.931 9.709 7.426 1.00 8.74 95 HIS A CA 1
ATOM 731 C C . HIS A 1 111 ? 20.215 9.055 7.828 1.00 8.14 95 HIS A C 1
ATOM 732 O O . HIS A 1 111 ? 20.802 8.287 7.075 1.00 8.80 95 HIS A O 1
ATOM 739 N N . SER A 1 112 ? 20.659 9.324 9.071 1.00 8.98 96 SER A N 1
ATOM 740 C CA . SER A 1 112 ? 21.884 8.758 9.553 1.00 9.84 96 SER A CA 1
ATOM 741 C C . SER A 1 112 ? 21.980 7.243 9.416 1.00 9.35 96 SER A C 1
ATOM 742 O O . SER A 1 112 ? 23.042 6.698 9.212 1.00 10.55 96 SER A O 1
ATOM 745 N N . GLU A 1 113 ? 20.830 6.547 9.575 1.00 9.57 97 GLU A N 1
ATOM 746 C CA . GLU A 1 113 ? 20.855 5.080 9.440 1.00 9.46 97 GLU A CA 1
ATOM 747 C C . GLU A 1 113 ? 21.180 4.680 8.010 1.00 9.91 97 GLU A C 1
ATOM 748 O O . GLU A 1 113 ? 21.794 3.600 7.816 1.00 12.40 97 GLU A O 1
ATOM 754 N N . ARG A 1 114 ? 20.795 5.458 7.026 1.00 9.40 98 ARG A N 1
ATOM 755 C CA . ARG A 1 114 ? 21.139 5.155 5.638 1.00 10.24 98 ARG A CA 1
ATOM 756 C C . ARG A 1 114 ? 22.530 5.614 5.282 1.00 9.64 98 ARG A C 1
ATOM 757 O O . ARG A 1 114 ? 23.232 4.931 4.495 1.00 10.71 98 ARG A O 1
ATOM 765 N N . ARG A 1 115 ? 22.982 6.750 5.756 1.00 10.03 99 ARG A N 1
ATOM 766 C CA . ARG A 1 115 ? 24.392 7.171 5.566 1.00 11.01 99 ARG A CA 1
ATOM 767 C C . ARG A 1 115 ? 25.293 6.089 6.150 1.00 12.17 99 ARG A C 1
ATOM 768 O O . ARG A 1 115 ? 26.322 5.790 5.510 1.00 14.73 99 ARG A O 1
ATOM 776 N N . SER A 1 116 ? 24.981 5.491 7.277 1.00 12.04 100 SER A N 1
ATOM 777 C CA A SER A 1 116 ? 25.869 4.528 7.818 0.50 13.19 100 SER A CA 1
ATOM 778 C CA B SER A 1 116 ? 25.799 4.465 7.936 0.50 13.76 100 SER A CA 1
ATOM 779 C C . SER A 1 116 ? 25.607 3.143 7.248 1.00 13.83 100 SER A C 1
ATOM 780 O O . SER A 1 116 ? 26.545 2.552 6.664 1.00 17.52 100 SER A O 1
ATOM 785 N N . LEU A 1 117 ? 24.414 2.537 7.314 1.00 12.73 101 LEU A N 1
ATOM 786 C CA . LEU A 1 117 ? 24.195 1.121 6.927 1.00 12.85 101 LEU A CA 1
ATOM 787 C C . LEU A 1 117 ? 24.249 0.942 5.458 1.00 13.04 101 LEU A C 1
ATOM 788 O O . LEU A 1 117 ? 24.607 -0.171 4.942 1.00 15.87 101 LEU A O 1
ATOM 793 N N . PHE A 1 118 ? 23.904 1.956 4.655 1.00 12.27 102 PHE A N 1
ATOM 794 C CA . PHE A 1 118 ? 23.811 1.846 3.258 1.00 12.91 102 PHE A CA 1
ATOM 795 C C . PHE A 1 118 ? 24.882 2.675 2.544 1.00 13.73 102 PHE A C 1
ATOM 796 O O . PHE A 1 118 ? 24.931 2.746 1.327 1.00 16.72 102 PHE A O 1
ATOM 804 N N . GLY A 1 119 ? 25.786 3.283 3.314 1.00 13.65 103 GLY A N 1
ATOM 805 C CA . GLY A 1 119 ? 26.912 4.018 2.740 1.00 14.47 103 GLY A CA 1
ATOM 806 C C . GLY A 1 119 ? 26.446 5.143 1.872 1.00 13.65 103 GLY A C 1
ATOM 807 O O . GLY A 1 119 ? 27.159 5.446 0.921 1.00 16.76 103 GLY A O 1
ATOM 808 N N . GLU A 1 120 ? 25.296 5.767 2.117 1.00 11.63 104 GLU A N 1
ATOM 809 C CA . GLU A 1 120 ? 24.894 6.932 1.325 1.00 10.58 104 GLU A CA 1
ATOM 810 C C . GLU A 1 120 ? 25.830 8.092 1.617 1.00 10.41 104 GLU A C 1
ATOM 811 O O . GLU A 1 120 ? 25.872 8.632 2.706 1.00 12.25 104 GLU A O 1
ATOM 817 N N . SER A 1 121 ? 26.580 8.514 0.612 1.00 11.23 105 SER A N 1
ATOM 818 C CA . SER A 1 121 ? 27.553 9.592 0.760 1.00 11.39 105 SER A CA 1
ATOM 819 C C . SER A 1 121 ? 26.883 10.958 0.733 1.00 10.91 105 SER A C 1
ATOM 820 O O . SER A 1 121 ? 25.705 11.115 0.366 1.00 10.49 105 SER A O 1
ATOM 823 N N . ASN A 1 122 ? 27.650 12.011 1.024 1.00 11.01 106 ASN A N 1
ATOM 824 C CA . ASN A 1 122 ? 27.122 13.341 1.001 1.00 10.78 106 ASN A CA 1
ATOM 825 C C . ASN A 1 122 ? 26.514 13.689 -0.334 1.00 10.29 106 ASN A C 1
ATOM 826 O O . ASN A 1 122 ? 25.502 14.329 -0.482 1.00 10.97 106 ASN A O 1
ATOM 831 N N . GLU A 1 123 ? 27.218 13.250 -1.382 1.00 11.73 107 GLU A N 1
ATOM 832 C CA A GLU A 1 123 ? 26.835 13.504 -2.796 0.70 12.27 107 GLU A CA 1
ATOM 833 C CA B GLU A 1 123 ? 26.761 13.577 -2.774 0.30 11.89 107 GLU A CA 1
ATOM 834 C C . GLU A 1 123 ? 25.591 12.710 -3.171 1.00 11.31 107 GLU A C 1
ATOM 835 O O . GLU A 1 123 ? 24.704 13.207 -3.848 1.00 12.16 107 GLU A O 1
ATOM 846 N N . VAL A 1 124 ? 25.523 11.449 -2.734 1.00 11.95 108 VAL A N 1
ATOM 847 C CA . VAL A 1 124 ? 24.327 10.638 -2.999 1.00 12.19 108 VAL A CA 1
ATOM 848 C C . VAL A 1 124 ? 23.103 11.293 -2.338 1.00 10.25 108 VAL A C 1
ATOM 849 O O . VAL A 1 124 ? 22.072 11.377 -2.938 1.00 10.55 108 VAL A O 1
ATOM 853 N N . VAL A 1 125 ? 23.219 11.736 -1.084 1.00 9.90 109 VAL A N 1
ATOM 854 C CA . VAL A 1 125 ? 22.084 12.341 -0.406 1.00 9.61 109 VAL A CA 1
ATOM 855 C C . VAL A 1 125 ? 21.663 13.568 -1.191 1.00 9.38 109 VAL A C 1
ATOM 856 O O . VAL A 1 125 ? 20.529 13.852 -1.372 1.00 9.91 109 VAL A O 1
ATOM 860 N N . ALA A 1 126 ? 22.677 14.401 -1.587 1.00 9.86 110 ALA A N 1
ATOM 861 C CA . ALA A 1 126 ? 22.349 15.639 -2.289 1.00 9.81 110 ALA A CA 1
ATOM 862 C C . ALA A 1 126 ? 21.649 15.407 -3.627 1.00 10.00 110 ALA A C 1
ATOM 863 O O . ALA A 1 126 ? 20.731 16.092 -3.987 1.00 10.33 110 ALA A O 1
ATOM 865 N N . LYS A 1 127 ? 22.143 14.367 -4.359 1.00 10.52 111 LYS A N 1
ATOM 866 C CA . LYS A 1 127 ? 21.508 14.042 -5.655 1.00 10.89 111 LYS A CA 1
ATOM 867 C C . LYS A 1 127 ? 20.117 13.443 -5.490 1.00 10.58 111 LYS A C 1
ATOM 868 O O . LYS A 1 127 ? 19.241 13.701 -6.239 1.00 10.87 111 LYS A O 1
ATOM 874 N N . LYS A 1 128 ? 19.922 12.617 -4.429 1.00 9.76 112 LYS A N 1
ATOM 875 C CA . LYS A 1 128 ? 18.609 12.113 -4.134 1.00 9.80 112 LYS A CA 1
ATOM 876 C C . LYS A 1 128 ? 17.646 13.303 -3.891 1.00 9.04 112 LYS A C 1
ATOM 877 O O . LYS A 1 128 ? 16.536 13.313 -4.291 1.00 9.72 112 LYS A O 1
ATOM 883 N N . THR A 1 129 ? 18.193 14.316 -3.153 1.00 9.01 113 THR A N 1
ATOM 884 C CA . THR A 1 129 ? 17.386 15.484 -2.793 1.00 9.51 113 THR A CA 1
ATOM 885 C C . THR A 1 129 ? 16.974 16.258 -4.022 1.00 9.28 113 THR A C 1
ATOM 886 O O . THR A 1 129 ? 15.868 16.613 -4.201 1.00 10.11 113 THR A O 1
ATOM 890 N N . SER A 1 130 ? 17.990 16.619 -4.868 1.00 10.30 114 SER A N 1
ATOM 891 C CA . SER A 1 130 ? 17.609 17.385 -6.065 1.00 10.66 114 SER A CA 1
ATOM 892 C C . SER A 1 130 ? 16.676 16.610 -6.986 1.00 10.89 114 SER A C 1
ATOM 893 O O . SER A 1 130 ? 15.763 17.177 -7.565 1.00 11.13 114 SER A O 1
ATOM 896 N N . HIS A 1 131 ? 16.887 15.274 -7.081 1.00 10.58 115 HIS A N 1
ATOM 897 C CA . HIS A 1 131 ? 16.005 14.505 -7.915 1.00 10.67 115 HIS A CA 1
ATOM 898 C C . HIS A 1 131 ? 14.580 14.501 -7.376 1.00 9.81 115 HIS A C 1
ATOM 899 O O . HIS A 1 131 ? 13.617 14.685 -8.082 1.00 10.93 115 HIS A O 1
ATOM 906 N N . ALA A 1 132 ? 14.434 14.321 -6.039 1.00 9.95 116 ALA A N 1
ATOM 907 C CA . ALA A 1 132 ? 13.154 14.297 -5.408 1.00 9.58 116 ALA A CA 1
ATOM 908 C C . ALA A 1 132 ? 12.423 15.654 -5.581 1.00 9.88 116 ALA A C 1
ATOM 909 O O . ALA A 1 132 ? 11.239 15.703 -5.857 1.00 9.75 116 ALA A O 1
ATOM 911 N N . LEU A 1 133 ? 13.174 16.753 -5.386 1.00 9.54 117 LEU A N 1
ATOM 912 C CA . LEU A 1 133 ? 12.577 18.065 -5.556 1.00 10.08 117 LEU A CA 1
ATOM 913 C C . LEU A 1 133 ? 12.093 18.249 -7.037 1.00 10.63 117 LEU A C 1
ATOM 914 O O . LEU A 1 133 ? 11.009 18.741 -7.264 1.00 11.66 117 LEU A O 1
ATOM 919 N N . ALA A 1 134 ? 12.876 17.828 -7.947 1.00 10.68 118 ALA A N 1
ATOM 920 C CA . ALA A 1 134 ? 12.455 17.930 -9.367 1.00 12.63 118 ALA A CA 1
ATOM 921 C C . ALA A 1 134 ? 11.323 17.071 -9.684 1.00 12.09 118 ALA A C 1
ATOM 922 O O . ALA A 1 134 ? 10.478 17.427 -10.550 1.00 14.11 118 ALA A O 1
ATOM 924 N N . ALA A 1 135 ? 11.057 15.956 -8.951 1.00 11.38 119 ALA A N 1
ATOM 925 C CA . ALA A 1 135 ? 9.912 15.110 -9.138 1.00 11.67 119 ALA A CA 1
ATOM 926 C C . ALA A 1 135 ? 8.768 15.646 -8.434 1.00 12.71 119 ALA A C 1
ATOM 927 O O . ALA A 1 135 ? 7.657 15.016 -8.464 1.00 18.07 119 ALA A O 1
ATOM 929 N N . GLY A 1 136 ? 8.818 16.692 -7.661 1.00 11.52 120 GLY A N 1
ATOM 930 C CA . GLY A 1 136 ? 7.657 17.290 -7.045 1.00 13.20 120 GLY A CA 1
ATOM 931 C C . GLY A 1 136 ? 7.502 17.043 -5.561 1.00 11.05 120 GLY A C 1
ATOM 932 O O . GLY A 1 136 ? 6.561 17.511 -4.971 1.00 13.99 120 GLY A O 1
ATOM 933 N N . LEU A 1 137 ? 8.452 16.367 -4.909 1.00 10.74 121 LEU A N 1
ATOM 934 C CA . LEU A 1 137 ? 8.355 16.121 -3.432 1.00 10.00 121 LEU A CA 1
ATOM 935 C C . LEU A 1 137 ? 8.910 17.263 -2.655 1.00 9.97 121 LEU A C 1
ATOM 936 O O . LEU A 1 137 ? 9.779 18.022 -3.164 1.00 11.98 121 LEU A O 1
ATOM 941 N N . GLY A 1 138 ? 8.486 17.404 -1.426 1.00 9.58 122 GLY A N 1
ATOM 942 C CA . GLY A 1 138 ? 9.283 18.102 -0.413 1.00 10.04 122 GLY A CA 1
ATOM 943 C C . GLY A 1 138 ? 10.288 17.129 0.197 1.00 9.30 122 GLY A C 1
ATOM 944 O O . GLY A 1 138 ? 10.006 15.884 0.242 1.00 9.42 122 GLY A O 1
ATOM 945 N N . VAL A 1 139 ? 11.410 17.607 0.666 1.00 8.83 123 VAL A N 1
ATOM 946 C CA . VAL A 1 139 ? 12.472 16.762 1.223 1.00 8.60 123 VAL A CA 1
ATOM 947 C C . VAL A 1 139 ? 12.817 17.167 2.603 1.00 8.31 123 VAL A C 1
ATOM 948 O O . VAL A 1 139 ? 13.122 18.378 2.867 1.00 9.02 123 VAL A O 1
ATOM 952 N N . ILE A 1 140 ? 12.849 16.209 3.550 1.00 8.21 124 ILE A N 1
ATOM 953 C CA . ILE A 1 140 ? 13.446 16.364 4.861 1.00 8.20 124 ILE A CA 1
ATOM 954 C C . ILE A 1 140 ? 14.868 15.842 4.698 1.00 7.96 124 ILE A C 1
ATOM 955 O O . ILE A 1 140 ? 15.062 14.613 4.607 1.00 8.96 124 ILE A O 1
ATOM 960 N N . ALA A 1 141 ? 15.819 16.748 4.501 1.00 8.16 125 ALA A N 1
ATOM 961 C CA . ALA A 1 141 ? 17.190 16.387 4.211 1.00 8.61 125 ALA A CA 1
ATOM 962 C C . ALA A 1 141 ? 17.956 16.284 5.506 1.00 8.73 125 ALA A C 1
ATOM 963 O O . ALA A 1 141 ? 18.036 17.300 6.252 1.00 9.33 125 ALA A O 1
ATOM 965 N N . CYS A 1 142 ? 18.562 15.156 5.805 1.00 8.78 126 CYS A N 1
ATOM 966 C CA . CYS A 1 142 ? 19.185 14.903 7.099 1.00 8.15 126 CYS A CA 1
ATOM 967 C C . CYS A 1 142 ? 20.697 15.000 7.018 1.00 8.51 126 CYS A C 1
ATOM 968 O O . CYS A 1 142 ? 21.323 14.502 6.069 1.00 8.84 126 CYS A O 1
ATOM 971 N N . ILE A 1 143 ? 21.276 15.602 8.055 1.00 8.16 127 ILE A N 1
ATOM 972 C CA . ILE A 1 143 ? 22.709 15.707 8.250 1.00 8.73 127 ILE A CA 1
ATOM 973 C C . ILE A 1 143 ? 23.048 15.389 9.684 1.00 8.42 127 ILE A C 1
ATOM 974 O O . ILE A 1 143 ? 22.130 15.249 10.515 1.00 9.37 127 ILE A O 1
ATOM 979 N N . GLY A 1 144 ? 24.312 15.248 10.005 1.00 9.23 128 GLY A N 1
ATOM 980 C CA . GLY A 1 144 ? 24.733 15.058 11.394 1.00 9.54 128 GLY A CA 1
ATOM 981 C C . GLY A 1 144 ? 26.021 14.303 11.501 1.00 9.64 128 GLY A C 1
ATOM 982 O O . GLY A 1 144 ? 26.403 13.529 10.650 1.00 10.21 128 GLY A O 1
ATOM 983 N N . GLU A 1 145 ? 26.762 14.616 12.584 1.00 10.24 129 GLU A N 1
ATOM 984 C CA . GLU A 1 145 ? 28.097 14.057 12.821 1.00 10.66 129 GLU A CA 1
ATOM 985 C C . GLU A 1 145 ? 28.070 13.034 13.960 1.00 10.62 129 GLU A C 1
ATOM 986 O O . GLU A 1 145 ? 27.241 13.057 14.838 1.00 11.08 129 GLU A O 1
ATOM 992 N N . THR A 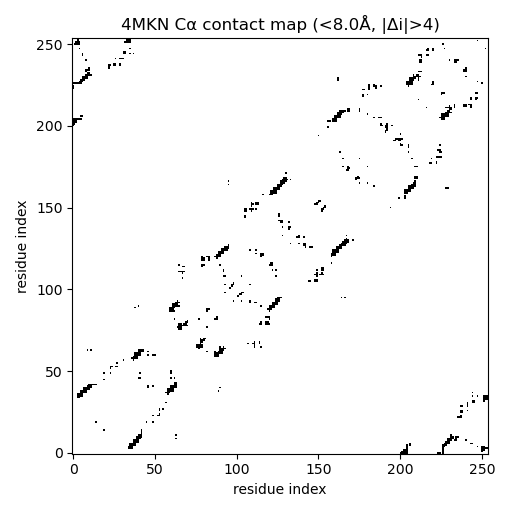1 146 ? 29.020 12.099 13.870 1.00 11.74 130 THR A N 1
ATOM 993 C CA . THR A 1 146 ? 29.078 10.965 14.830 1.00 12.72 130 THR A CA 1
ATOM 994 C C . THR A 1 146 ? 29.956 11.385 16.066 1.00 12.18 130 THR A C 1
ATOM 995 O O . THR A 1 146 ? 30.618 12.400 16.121 1.00 12.44 130 THR A O 1
ATOM 999 N N . LEU A 1 147 ? 29.939 10.451 17.035 1.00 13.21 131 LEU A N 1
ATOM 1000 C CA . LEU A 1 147 ? 30.759 10.656 18.231 1.00 14.17 131 LEU A CA 1
ATOM 1001 C C . LEU A 1 147 ? 32.227 10.708 17.878 1.00 13.72 131 LEU A C 1
ATOM 1002 O O . LEU A 1 147 ? 32.985 11.561 18.383 1.00 14.09 131 LEU A O 1
ATOM 1007 N N . GLU A 1 148 ? 32.718 9.853 16.934 1.00 14.80 132 GLU A N 1
ATOM 1008 C CA . GLU A 1 148 ? 34.097 9.877 16.570 1.00 16.60 132 GLU A CA 1
ATOM 1009 C C . GLU A 1 148 ? 34.461 11.238 15.989 1.00 14.30 132 GLU A C 1
ATOM 1010 O O . GLU A 1 148 ? 35.501 11.797 16.212 1.00 15.98 132 GLU A O 1
ATOM 1016 N N . GLN A 1 149 ? 33.534 11.794 15.130 1.00 14.18 133 GLN A N 1
ATOM 1017 C CA . GLN A 1 149 ? 33.800 13.041 14.474 1.00 15.37 133 GLN A CA 1
ATOM 1018 C C . GLN A 1 149 ? 33.826 14.224 15.480 1.00 14.36 133 GLN A C 1
ATOM 1019 O O . GLN A 1 149 ? 34.609 15.150 15.418 1.00 16.44 133 GLN A O 1
ATOM 1025 N N . ARG A 1 150 ? 32.909 14.169 16.459 1.00 14.21 134 ARG A N 1
ATOM 1026 C CA . ARG A 1 150 ? 32.891 15.176 17.492 1.00 15.70 134 ARG A CA 1
ATOM 1027 C C . ARG A 1 150 ? 34.143 15.037 18.390 1.00 15.30 134 ARG A C 1
ATOM 1028 O O . ARG A 1 150 ? 34.828 16.022 18.673 1.00 16.90 134 ARG A O 1
ATOM 1036 N N . ASN A 1 151 ? 34.540 13.816 18.713 1.00 15.48 135 ASN A N 1
ATOM 1037 C CA . ASN A 1 151 ? 35.776 13.572 19.488 1.00 15.85 135 ASN A CA 1
ATOM 1038 C C . ASN A 1 151 ? 36.999 14.106 18.844 1.00 16.88 135 ASN A C 1
ATOM 1039 O O . ASN A 1 151 ? 37.904 14.642 19.524 1.00 18.76 135 ASN A O 1
ATOM 1044 N N . SER A 1 152 ? 37.074 14.037 17.491 1.00 16.93 136 SER A N 1
ATOM 1045 C CA A SER A 1 152 ? 38.237 14.435 16.754 0.50 16.67 136 SER A CA 1
ATOM 1046 C CA B SER A 1 152 ? 38.254 14.487 16.738 0.50 17.74 136 SER A CA 1
ATOM 1047 C C . SER A 1 152 ? 38.290 15.940 16.442 1.00 17.29 136 SER A C 1
ATOM 1048 O O . SER A 1 152 ? 39.230 16.415 15.735 1.00 21.77 136 SER A O 1
ATOM 1053 N N . GLY A 1 153 ? 37.302 16.696 16.897 1.00 16.10 137 GLY A N 1
ATOM 1054 C CA . GLY A 1 153 ? 37.308 18.093 16.584 1.00 16.40 137 GLY A CA 1
ATOM 1055 C C . GLY A 1 153 ? 36.941 18.395 15.143 1.00 16.96 137 GLY A C 1
ATOM 1056 O O . GLY A 1 153 ? 37.304 19.392 14.564 1.00 18.78 137 GLY A O 1
ATOM 1057 N N . SER A 1 154 ? 36.064 17.532 14.569 1.00 16.36 138 SER A N 1
ATOM 1058 C CA . SER A 1 154 ? 35.667 17.646 13.154 1.00 17.10 138 SER A CA 1
ATOM 1059 C C . SER A 1 154 ? 34.227 18.054 13.010 1.00 15.61 138 SER A C 1
ATOM 1060 O O . SER A 1 154 ? 33.681 17.813 11.879 1.00 16.65 138 SER A O 1
ATOM 1063 N N . VAL A 1 155 ? 33.542 18.574 13.990 1.00 14.53 139 VAL A N 1
ATOM 1064 C CA . VAL A 1 155 ? 32.102 18.857 13.845 1.00 15.25 139 VAL A CA 1
ATOM 1065 C C . VAL A 1 155 ? 31.873 19.801 12.664 1.00 15.83 139 VAL A C 1
ATOM 1066 O O . VAL A 1 155 ? 31.029 19.529 11.774 1.00 15.20 139 VAL A O 1
ATOM 1070 N N . PHE A 1 156 ? 32.619 20.915 12.599 1.00 16.90 140 PHE A N 1
ATOM 1071 C CA . PHE A 1 156 ? 32.385 21.919 11.470 1.00 18.28 140 PHE A CA 1
ATOM 1072 C C . PHE A 1 156 ? 32.759 21.369 10.182 1.00 18.13 140 PHE A C 1
ATOM 1073 O O . PHE A 1 156 ? 32.061 21.561 9.161 1.00 16.87 140 PHE A O 1
ATOM 1081 N N . LYS A 1 157 ? 33.838 20.693 10.123 1.00 17.50 141 LYS A N 1
ATOM 1082 C CA . LYS A 1 157 ? 34.318 20.129 8.879 1.00 19.00 141 LYS A CA 1
ATOM 1083 C C . LYS A 1 157 ? 33.240 19.169 8.306 1.00 16.32 141 LYS A C 1
ATOM 1084 O O . LYS A 1 157 ? 32.964 19.199 7.098 1.00 16.10 141 LYS A O 1
ATOM 1090 N N . VAL A 1 158 ? 32.670 18.292 9.155 1.00 14.16 142 VAL A N 1
ATOM 1091 C CA . VAL A 1 158 ? 31.747 17.283 8.691 1.00 13.17 142 VAL A CA 1
ATOM 1092 C C . VAL A 1 158 ? 30.487 17.969 8.310 1.00 12.29 142 VAL A C 1
ATOM 1093 O O . VAL A 1 158 ? 29.962 17.674 7.220 1.00 12.58 142 VAL A O 1
ATOM 1097 N N . LEU A 1 159 ? 29.866 18.841 9.147 1.00 12.16 143 LEU A N 1
ATOM 1098 C CA . LEU A 1 159 ? 28.606 19.457 8.814 1.00 11.71 143 LEU A CA 1
ATOM 1099 C C . LEU A 1 159 ? 28.756 20.354 7.564 1.00 11.38 143 LEU A C 1
ATOM 1100 O O . LEU A 1 159 ? 27.885 20.370 6.729 1.00 11.32 143 LEU A O 1
ATOM 1105 N N . ASP A 1 160 ? 29.889 21.097 7.481 1.00 11.81 144 ASP A N 1
ATOM 1106 C CA . ASP A 1 160 ? 30.056 21.943 6.303 1.00 12.13 144 ASP A CA 1
ATOM 1107 C C . ASP A 1 160 ? 30.107 21.080 5.047 1.00 12.11 144 ASP A C 1
ATOM 1108 O O . ASP A 1 160 ? 29.542 21.501 4.029 1.00 12.73 144 ASP A O 1
ATOM 1113 N N . ALA A 1 161 ? 30.774 19.946 5.072 1.00 12.38 145 ALA A N 1
ATOM 1114 C CA . ALA A 1 161 ? 30.841 19.113 3.881 1.00 13.06 145 ALA A CA 1
ATOM 1115 C C . ALA A 1 161 ? 29.468 18.555 3.508 1.00 11.46 145 ALA A C 1
ATOM 1116 O O . ALA A 1 161 ? 29.107 18.463 2.330 1.00 12.06 145 ALA A O 1
ATOM 1118 N N . GLN A 1 162 ? 28.654 18.160 4.515 1.00 11.35 146 GLN A N 1
ATOM 1119 C CA . GLN A 1 162 ? 27.338 17.612 4.256 1.00 10.16 146 GLN A CA 1
ATOM 1120 C C . GLN A 1 162 ? 26.503 18.709 3.648 1.00 10.44 146 GLN A C 1
ATOM 1121 O O . GLN A 1 162 ? 25.762 18.468 2.680 1.00 11.25 146 GLN A O 1
ATOM 1127 N N . MET A 1 163 ? 26.561 19.917 4.213 1.00 10.70 147 MET A N 1
ATOM 1128 C CA . MET A 1 163 ? 25.758 21.013 3.694 1.00 10.78 147 MET A CA 1
ATOM 1129 C C . MET A 1 163 ? 26.258 21.489 2.323 1.00 10.27 147 MET A C 1
ATOM 1130 O O . MET A 1 163 ? 25.452 21.804 1.471 1.00 11.07 147 MET A O 1
ATOM 1135 N N . ASP A 1 164 ? 27.584 21.536 2.123 1.00 10.56 148 ASP A N 1
ATOM 1136 C CA . ASP A 1 164 ? 28.104 22.002 0.821 1.00 11.57 148 ASP A CA 1
ATOM 1137 C C . ASP A 1 164 ? 27.656 21.180 -0.284 1.00 11.39 148 ASP A C 1
ATOM 1138 O O . ASP A 1 164 ? 27.286 21.675 -1.340 1.00 11.64 148 ASP A O 1
ATOM 1143 N N . ALA A 1 165 ? 27.487 19.823 -0.024 1.00 11.29 149 ALA A N 1
ATOM 1144 C CA . ALA A 1 165 ? 26.971 18.917 -1.043 1.00 12.45 149 ALA A CA 1
ATOM 1145 C C . ALA A 1 165 ? 25.555 19.217 -1.372 1.00 11.28 149 ALA A C 1
ATOM 1146 O O . ALA A 1 165 ? 25.107 19.237 -2.525 1.00 12.19 149 ALA A O 1
ATOM 1148 N N . LEU A 1 166 ? 24.705 19.473 -0.339 1.00 11.04 150 LEU A N 1
ATOM 1149 C CA . LEU A 1 166 ? 23.326 19.826 -0.565 1.00 11.55 150 LEU A CA 1
ATOM 1150 C C . LEU A 1 166 ? 23.206 21.162 -1.328 1.00 11.73 150 LEU A C 1
ATOM 1151 O O . LEU A 1 166 ? 22.447 21.264 -2.266 1.00 13.04 150 LEU A O 1
ATOM 1156 N N . VAL A 1 167 ? 23.996 22.181 -0.906 1.00 11.15 151 VAL A N 1
ATOM 1157 C CA . VAL A 1 167 ? 23.911 23.468 -1.581 1.00 12.55 151 VAL A CA 1
ATOM 1158 C C . VAL A 1 167 ? 24.313 23.305 -3.043 1.00 12.83 151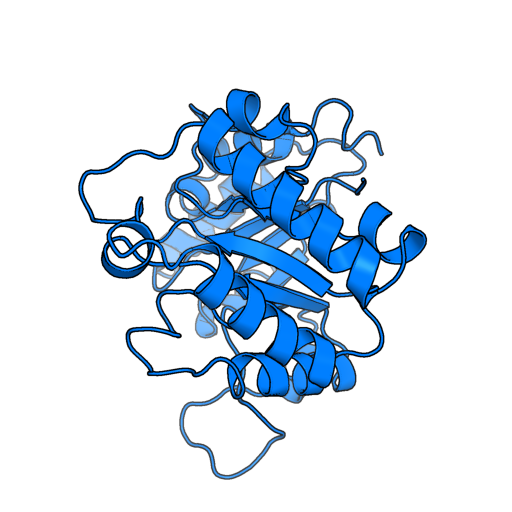 VAL A C 1
ATOM 1159 O O . VAL A 1 167 ? 23.706 24.016 -3.912 1.00 15.61 151 VAL A O 1
ATOM 1163 N N . ASP A 1 168 ? 25.235 22.479 -3.384 1.00 13.03 152 ASP A N 1
ATOM 1164 C CA . ASP A 1 168 ? 25.714 22.281 -4.788 1.00 15.36 152 ASP A CA 1
ATOM 1165 C C . ASP A 1 168 ? 24.575 21.774 -5.586 1.00 15.83 152 ASP A C 1
ATOM 1166 O O . ASP A 1 168 ? 24.507 22.017 -6.858 1.00 19.47 152 ASP A O 1
ATOM 1171 N N . GLU A 1 169 ? 23.569 20.971 -5.059 1.00 13.50 155 GLU A N 1
ATOM 1172 C CA . GLU A 1 169 ? 22.510 20.343 -5.798 1.00 13.67 155 GLU A CA 1
ATOM 1173 C C . GLU A 1 169 ? 21.205 21.051 -5.721 1.00 14.48 155 GLU A C 1
ATOM 1174 O O . GLU A 1 169 ? 20.374 20.898 -6.666 1.00 15.79 155 GLU A O 1
ATOM 1180 N N . VAL A 1 170 ? 20.945 21.776 -4.679 1.00 14.75 156 VAL A N 1
ATOM 1181 C CA . VAL A 1 170 ? 19.641 22.286 -4.467 1.00 17.09 156 VAL A CA 1
ATOM 1182 C C . VAL A 1 170 ? 19.684 23.836 -4.874 1.00 20.67 156 VAL A C 1
ATOM 1183 O O . VAL A 1 170 ? 20.402 24.601 -4.207 1.00 25.27 156 VAL A O 1
ATOM 1187 N N . LYS A 1 171 ? 18.750 24.224 -5.659 1.00 25.47 157 LYS A N 1
ATOM 1188 C CA . LYS A 1 171 ? 18.614 25.684 -6.001 1.00 27.12 157 LYS A CA 1
ATOM 1189 C C . LYS A 1 171 ? 17.524 26.349 -5.202 1.00 26.23 157 LYS A C 1
ATOM 1190 O O . LYS A 1 171 ? 17.685 27.574 -4.776 1.00 28.07 157 LYS A O 1
ATOM 1196 N N . ASP A 1 172 ? 16.386 25.629 -5.031 1.00 19.54 158 ASP A N 1
ATOM 1197 C CA . ASP A 1 172 ? 15.196 26.212 -4.408 1.00 16.65 158 ASP A CA 1
ATOM 1198 C C . ASP A 1 172 ? 14.989 25.448 -3.098 1.00 15.09 158 ASP A C 1
ATOM 1199 O O . ASP A 1 172 ? 14.798 24.210 -3.118 1.00 14.61 158 ASP A O 1
ATOM 1204 N N . TRP A 1 173 ? 15.041 26.141 -1.978 1.00 13.96 159 TRP A N 1
ATOM 1205 C CA . TRP A 1 173 ? 14.870 25.534 -0.645 1.00 13.20 159 TRP A CA 1
ATOM 1206 C C . TRP A 1 173 ? 13.493 25.652 -0.135 1.00 11.98 159 TRP A C 1
ATOM 1207 O O . TRP A 1 173 ? 13.250 25.285 1.054 1.00 12.44 159 TRP A O 1
ATOM 1218 N N . THR A 1 174 ? 12.512 26.129 -0.909 1.00 12.75 160 THR A N 1
ATOM 1219 C CA . THR A 1 174 ? 11.208 26.348 -0.442 1.00 12.86 160 THR A CA 1
ATOM 1220 C C . THR A 1 174 ? 10.568 25.070 0.167 1.00 10.55 160 THR A C 1
ATOM 1221 O O . THR A 1 174 ? 9.879 25.125 1.139 1.00 12.15 160 THR A O 1
ATOM 1225 N N . LYS A 1 175 ? 10.831 23.934 -0.511 1.00 10.26 161 LYS A N 1
ATOM 1226 C CA . LYS A 1 175 ? 10.255 22.580 -0.092 1.00 10.61 161 LYS A CA 1
ATOM 1227 C C . LYS A 1 175 ? 11.337 21.746 0.535 1.00 9.81 161 LYS A C 1
ATOM 1228 O O . LYS A 1 175 ? 11.145 20.494 0.519 1.00 10.82 161 LYS A O 1
ATOM 1234 N N . VAL A 1 176 ? 12.335 22.314 1.128 1.00 9.93 162 VAL A N 1
ATOM 1235 C CA . VAL A 1 176 ? 13.327 21.530 1.895 1.00 9.70 162 VAL A CA 1
ATOM 1236 C C . VAL A 1 176 ? 13.145 21.870 3.330 1.00 9.73 162 VAL A C 1
ATOM 1237 O O . VAL A 1 176 ? 12.872 23.051 3.710 1.00 11.69 162 VAL A O 1
ATOM 1241 N N . VAL A 1 177 ? 13.269 20.840 4.206 1.00 9.07 163 VAL A N 1
ATOM 1242 C CA . VAL A 1 177 ? 13.378 21.001 5.661 1.00 8.54 163 VAL A CA 1
ATOM 1243 C C . VAL A 1 177 ? 14.685 20.372 6.026 1.00 8.44 163 VAL A C 1
ATOM 1244 O O . VAL A 1 177 ? 14.965 19.223 5.573 1.00 9.99 163 VAL A O 1
ATOM 1248 N N . LEU A 1 178 ? 15.582 21.064 6.735 1.00 8.99 164 LEU A N 1
ATOM 1249 C CA . LEU A 1 178 ? 16.865 20.541 7.096 1.00 8.78 164 LEU A CA 1
ATOM 1250 C C . LEU A 1 178 ? 16.780 19.878 8.456 1.00 8.35 164 LEU A C 1
ATOM 1251 O O . LEU A 1 178 ? 16.363 20.576 9.413 1.00 9.57 164 LEU A O 1
ATOM 1256 N N . ALA A 1 179 ? 17.162 18.626 8.608 1.00 8.49 165 ALA A N 1
ATOM 1257 C CA . ALA A 1 179 ? 17.086 17.944 9.904 1.00 8.56 165 ALA A CA 1
ATOM 1258 C C . ALA A 1 179 ? 18.482 17.628 10.404 1.00 8.01 165 ALA A C 1
ATOM 1259 O O . ALA A 1 179 ? 19.273 16.966 9.724 1.00 9.69 165 ALA A O 1
ATOM 1261 N N . TYR A 1 180 ? 18.810 18.127 11.580 1.00 8.30 166 TYR A N 1
ATOM 1262 C CA . TYR A 1 180 ? 20.074 17.844 12.223 1.00 8.52 166 TYR A CA 1
ATOM 1263 C C . TYR A 1 180 ? 19.946 16.663 13.172 1.00 8.29 166 TYR A C 1
ATOM 1264 O O . TYR A 1 180 ? 19.166 16.729 14.147 1.00 9.30 166 TYR A O 1
ATOM 1273 N N . GLU A 1 181 ? 20.704 15.659 12.933 1.00 8.81 167 GLU A N 1
ATOM 1274 C CA . GLU A 1 181 ? 20.785 14.463 13.837 1.00 8.79 167 GLU A CA 1
ATOM 1275 C C . GLU A 1 181 ? 22.107 14.465 14.556 1.00 9.18 167 GLU A C 1
ATOM 1276 O O . GLU A 1 181 ? 23.139 14.333 13.972 1.00 10.07 167 GLU A O 1
ATOM 1282 N N . PRO A 1 182 ? 22.075 14.607 15.892 1.00 9.31 168 PRO A N 1
ATOM 1283 C CA . PRO A 1 182 ? 23.316 14.513 16.688 1.00 10.60 168 PRO A CA 1
ATOM 1284 C C . PRO A 1 182 ? 23.690 13.047 16.804 1.00 10.38 168 PRO A C 1
ATOM 1285 O O . PRO A 1 182 ? 23.316 12.379 17.822 1.00 10.93 168 PRO A O 1
ATOM 1289 N N . VAL A 1 183 ? 24.304 12.472 15.803 1.00 10.88 169 VAL A N 1
ATOM 1290 C CA . VAL A 1 183 ? 24.491 11.011 15.792 1.00 11.54 169 VAL A CA 1
ATOM 1291 C C . VAL A 1 183 ? 25.456 10.623 16.910 1.00 12.16 169 VAL A C 1
ATOM 1292 O O . VAL A 1 183 ? 25.356 9.495 17.432 1.00 14.07 169 VAL A O 1
ATOM 1296 N N . TRP A 1 184 ? 26.283 11.523 17.409 1.00 11.33 170 TRP A N 1
ATOM 1297 C CA . TRP A 1 184 ? 27.081 11.380 18.654 1.00 12.55 170 TRP A CA 1
ATOM 1298 C C . TRP A 1 184 ? 26.200 11.097 19.858 1.00 11.84 170 TRP A C 1
ATOM 1299 O O . TRP A 1 184 ? 26.860 10.638 20.871 1.00 13.77 170 TRP A O 1
ATOM 1310 N N . ALA A 1 185 ? 24.962 11.396 19.842 1.00 11.96 171 ALA A N 1
ATOM 1311 C CA . ALA A 1 185 ? 23.997 11.245 20.985 1.00 13.07 171 ALA A CA 1
ATOM 1312 C C . ALA A 1 185 ? 22.931 10.318 20.606 1.00 14.54 171 ALA A C 1
ATOM 1313 O O . ALA A 1 185 ? 21.885 10.374 21.249 1.00 17.23 171 ALA A O 1
ATOM 1315 N N . ILE A 1 186 ? 23.187 9.396 19.703 1.00 16.82 172 ILE A N 1
ATOM 1316 C CA . ILE A 1 186 ? 22.152 8.386 19.283 1.00 18.64 172 ILE A CA 1
ATOM 1317 C C . ILE A 1 186 ? 22.842 7.019 19.336 1.00 18.98 172 ILE A C 1
ATOM 1318 O O . ILE A 1 186 ? 23.825 6.746 18.660 1.00 22.99 172 ILE A O 1
ATOM 1323 N N . GLY A 1 187 ? 22.570 6.225 20.413 1.00 21.50 173 GLY A N 1
ATOM 1324 C CA . GLY A 1 187 ? 23.119 4.897 20.619 1.00 23.82 173 GLY A CA 1
ATOM 1325 C C . GLY A 1 187 ? 24.516 4.820 21.160 1.00 24.64 173 GLY A C 1
ATOM 1326 O O . GLY A 1 187 ? 25.172 3.830 21.009 1.00 28.82 173 GLY A O 1
ATOM 1327 N N . THR A 1 188 ? 25.008 5.883 21.835 1.00 21.00 174 THR A N 1
ATOM 1328 C CA . THR A 1 188 ? 26.357 5.986 22.233 1.00 21.90 174 THR A CA 1
ATOM 1329 C C . THR A 1 188 ? 26.507 6.022 23.807 1.00 19.04 174 THR A C 1
ATOM 1330 O O . THR A 1 188 ? 27.641 6.065 24.267 1.00 23.06 174 THR A O 1
ATOM 1334 N N . GLY A 1 189 ? 25.360 6.209 24.424 1.00 18.73 175 GLY A N 1
ATOM 1335 C CA . GLY A 1 189 ? 25.331 6.467 25.886 1.00 19.92 175 GLY A CA 1
ATOM 1336 C C . GLY A 1 189 ? 25.484 7.924 26.232 1.00 15.87 175 GLY A C 1
ATOM 1337 O O . GLY A 1 189 ? 25.559 8.284 27.407 1.00 18.07 175 GLY A O 1
ATOM 1338 N N . VAL A 1 190 ? 25.583 8.803 25.228 1.00 16.33 176 VAL A N 1
ATOM 1339 C CA . VAL A 1 190 ? 25.671 10.269 25.420 1.00 13.93 176 VAL A CA 1
ATOM 1340 C C . VAL A 1 190 ? 24.383 10.904 25.189 1.00 13.35 176 VAL A C 1
ATOM 1341 O O . VAL A 1 190 ? 23.684 10.528 24.147 1.00 15.87 176 VAL A O 1
ATOM 1345 N N . VAL A 1 191 ? 23.949 11.818 26.015 1.00 13.56 177 VAL A N 1
ATOM 1346 C CA . VAL A 1 191 ? 22.749 12.639 25.831 1.00 16.25 177 VAL A CA 1
ATOM 1347 C C . VAL A 1 191 ? 23.157 13.981 25.251 1.00 14.54 177 VAL A C 1
ATOM 1348 O O . VAL A 1 191 ? 24.306 14.567 25.598 1.00 18.14 177 VAL A O 1
ATOM 1352 N N . ALA A 1 192 ? 22.387 14.574 24.372 1.00 13.38 178 ALA A N 1
ATOM 1353 C CA . ALA A 1 192 ? 22.556 15.945 23.923 1.00 12.24 178 ALA A CA 1
ATOM 1354 C C . ALA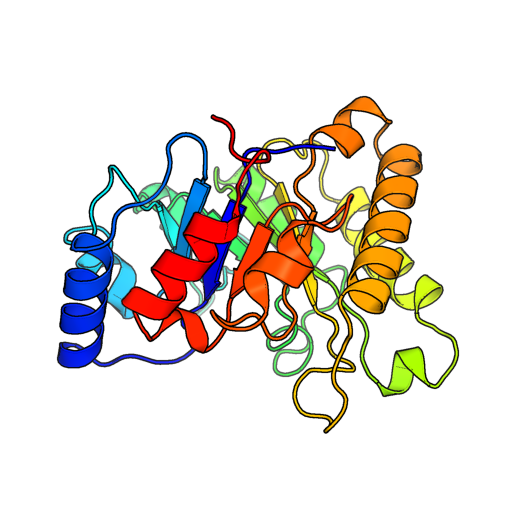 A 1 192 ? 21.671 16.824 24.699 1.00 13.75 178 ALA A C 1
ATOM 1355 O O . ALA A 1 192 ? 20.430 16.557 24.838 1.00 16.51 178 ALA A O 1
ATOM 1357 N N . SER A 1 193 ? 22.159 17.937 25.247 1.00 12.68 179 SER A N 1
ATOM 1358 C CA . SER A 1 193 ? 21.328 18.899 25.918 1.00 12.94 179 SER A CA 1
ATOM 1359 C C . SER A 1 193 ? 20.637 19.815 24.914 1.00 12.31 179 SER A C 1
ATOM 1360 O O . SER A 1 193 ? 21.105 20.004 23.773 1.00 11.76 179 SER A O 1
ATOM 1363 N N . PRO A 1 194 ? 19.615 20.527 25.373 1.00 12.75 180 PRO A N 1
ATOM 1364 C CA . PRO A 1 194 ? 19.041 21.554 24.474 1.00 12.51 180 PRO A CA 1
ATOM 1365 C C . PRO A 1 194 ? 20.044 22.596 24.118 1.00 11.58 180 PRO A C 1
ATOM 1366 O O . PRO A 1 194 ? 19.970 23.142 22.997 1.00 12.45 180 PRO A O 1
ATOM 1370 N N . GLU A 1 195 ? 20.959 22.959 24.988 1.00 12.36 181 GLU A N 1
ATOM 1371 C CA . GLU A 1 195 ? 21.974 23.916 24.665 1.00 12.19 181 GLU A CA 1
ATOM 1372 C C . GLU A 1 195 ? 22.930 23.410 23.582 1.00 11.31 181 GLU A C 1
ATOM 1373 O O . GLU A 1 195 ? 23.319 24.186 22.706 1.00 11.75 181 GLU A O 1
ATOM 1379 N N . GLN A 1 196 ? 23.323 22.158 23.643 1.00 10.98 182 GLN A N 1
ATOM 1380 C CA . GLN A 1 196 ? 24.148 21.571 22.616 1.00 10.36 182 GLN A CA 1
ATOM 1381 C C . GLN A 1 196 ? 23.412 21.533 21.275 1.00 10.50 182 GLN A C 1
ATOM 1382 O O . GLN A 1 196 ? 24.049 21.765 20.229 1.00 10.97 182 GLN A O 1
ATOM 1388 N N . ALA A 1 197 ? 22.136 21.197 21.312 1.00 10.12 183 ALA A N 1
ATOM 1389 C CA . ALA A 1 197 ? 21.321 21.194 20.070 1.00 9.80 183 ALA A CA 1
ATOM 1390 C C . ALA A 1 197 ? 21.292 22.613 19.466 1.00 9.90 183 ALA A C 1
ATOM 1391 O O . ALA A 1 197 ? 21.567 22.788 18.292 1.00 10.25 183 ALA A O 1
ATOM 1393 N N . GLN A 1 198 ? 20.988 23.601 20.313 1.00 10.28 184 GLN A N 1
ATOM 1394 C CA . GLN A 1 198 ? 20.900 24.962 19.812 1.00 11.01 184 GLN A CA 1
ATOM 1395 C C . GLN A 1 198 ? 22.213 25.445 19.298 1.00 10.59 184 GLN A C 1
ATOM 1396 O O . GLN A 1 198 ? 22.209 26.201 18.309 1.00 11.21 184 GLN A O 1
ATOM 1402 N N . GLU A 1 199 ? 23.329 25.073 19.880 1.00 10.85 185 GLU A N 1
ATOM 1403 C CA . GLU A 1 199 ? 24.581 25.514 19.356 1.00 10.83 185 GLU A CA 1
ATOM 1404 C C . GLU A 1 199 ? 24.751 25.065 17.912 1.00 10.44 185 GLU A C 1
ATOM 1405 O O . GLU A 1 199 ? 25.224 25.833 17.039 1.00 11.18 185 GLU A O 1
ATOM 1411 N N . VAL A 1 200 ? 24.417 23.800 17.589 1.00 9.92 186 VAL A N 1
ATOM 1412 C CA . VAL A 1 200 ? 24.500 23.351 16.224 1.00 10.29 186 VAL A CA 1
ATOM 1413 C C . VAL A 1 200 ? 23.506 24.042 15.353 1.00 9.24 186 VAL A C 1
ATOM 1414 O O . VAL A 1 200 ? 23.840 24.470 14.218 1.00 9.80 186 VAL A O 1
ATOM 1418 N N . HIS A 1 201 ? 22.268 24.191 15.798 1.00 9.53 187 HIS A N 1
ATOM 1419 C CA . HIS A 1 201 ? 21.282 24.819 14.921 1.00 9.37 187 HIS A CA 1
ATOM 1420 C C . HIS A 1 201 ? 21.682 26.286 14.602 1.00 9.32 187 HIS A C 1
ATOM 1421 O O . HIS A 1 201 ? 21.436 26.728 13.518 1.00 9.61 187 HIS A O 1
ATOM 1428 N N . ALA A 1 202 ? 22.216 27.000 15.594 1.00 9.60 188 ALA A N 1
ATOM 1429 C CA . ALA A 1 202 ? 22.714 28.379 15.326 1.00 10.16 188 ALA A CA 1
ATOM 1430 C C . ALA A 1 202 ? 23.845 28.306 14.297 1.00 9.82 188 ALA A C 1
ATOM 1431 O O . ALA A 1 202 ? 23.896 29.204 13.398 1.00 10.88 188 ALA A O 1
ATOM 1433 N N . TYR A 1 203 ? 24.741 27.386 14.403 1.00 10.28 189 TYR A N 1
ATOM 1434 C CA . TYR A 1 203 ? 25.819 27.248 13.367 1.00 10.70 189 TYR A CA 1
ATOM 1435 C C . TYR A 1 203 ? 25.219 27.017 12.030 1.00 10.13 189 TYR A C 1
ATOM 1436 O O . TYR A 1 203 ? 25.657 27.621 11.003 1.00 11.27 189 TYR A O 1
ATOM 1445 N N . LEU A 1 204 ? 24.249 26.085 11.903 1.00 9.93 190 LEU A N 1
ATOM 1446 C CA . LEU A 1 204 ? 23.647 25.809 10.642 1.00 9.69 190 LEU A CA 1
ATOM 1447 C C . LEU A 1 204 ? 22.927 27.009 10.101 1.00 9.96 190 LEU A C 1
ATOM 1448 O O . LEU A 1 204 ? 22.950 27.264 8.882 1.00 11.08 190 LEU A O 1
ATOM 1453 N N . ARG A 1 205 ? 22.243 27.759 10.937 1.00 10.21 191 ARG A N 1
ATOM 1454 C CA . ARG A 1 205 ? 21.534 28.941 10.470 1.00 11.36 191 ARG A CA 1
ATOM 1455 C C . ARG A 1 205 ? 22.518 29.953 9.832 1.00 10.66 191 ARG A C 1
ATOM 1456 O O . ARG A 1 205 ? 22.208 30.478 8.771 1.00 11.87 191 ARG A O 1
ATOM 1464 N N . GLN A 1 206 ? 23.605 30.205 10.506 1.00 9.79 192 GLN A N 1
ATOM 1465 C CA . GLN A 1 206 ? 24.564 31.198 9.935 1.00 10.50 192 GLN A CA 1
ATOM 1466 C C . GLN A 1 206 ? 25.198 30.654 8.720 1.00 10.90 192 GLN A C 1
ATOM 1467 O O . GLN A 1 206 ? 25.508 31.442 7.732 1.00 12.04 192 GLN A O 1
ATOM 1473 N N . TYR A 1 207 ? 25.497 29.351 8.630 1.00 11.12 193 TYR A N 1
ATOM 1474 C CA . TYR A 1 207 ? 26.009 28.786 7.415 1.00 10.94 193 TYR A CA 1
ATOM 1475 C C . TYR A 1 207 ? 25.027 29.023 6.288 1.00 11.03 193 TYR A C 1
ATOM 1476 O O . TYR A 1 207 ? 25.414 29.402 5.137 1.00 11.92 193 TYR A O 1
ATOM 1485 N N . CYS A 1 208 ? 23.750 28.697 6.486 1.00 11.35 194 CYS A N 1
ATOM 1486 C CA . CYS A 1 208 ? 22.789 28.874 5.454 1.00 11.91 194 CYS A CA 1
ATOM 1487 C C . CYS A 1 208 ? 22.606 30.353 5.075 1.00 11.81 194 CYS A C 1
ATOM 1488 O O . CYS A 1 208 ? 22.372 30.639 3.889 1.00 13.07 194 CYS A O 1
ATOM 1491 N N . ALA A 1 209 ? 22.709 31.280 6.011 1.00 12.03 195 ALA A N 1
ATOM 1492 C CA . ALA A 1 209 ? 22.617 32.710 5.672 1.00 12.86 195 ALA A CA 1
ATOM 1493 C C . ALA A 1 209 ? 23.738 33.095 4.690 1.00 12.13 195 ALA A C 1
ATOM 1494 O O . ALA A 1 209 ? 23.524 33.821 3.755 1.00 14.16 195 ALA A O 1
ATOM 1496 N N . LYS A 1 210 ? 24.901 32.564 4.934 1.00 11.97 196 LYS A N 1
ATOM 1497 C CA . LYS A 1 210 ? 26.049 32.858 4.099 1.00 13.32 196 LYS A CA 1
ATOM 1498 C C . LYS A 1 210 ? 25.968 32.215 2.734 1.00 13.68 196 LYS A C 1
ATOM 1499 O O . LYS A 1 210 ? 26.335 32.821 1.739 1.00 15.57 196 LYS A O 1
ATOM 1505 N N . LYS A 1 211 ? 25.523 30.968 2.677 1.00 12.82 197 LYS A N 1
ATOM 1506 C CA . LYS A 1 211 ? 25.468 30.253 1.407 1.00 13.22 197 LYS A CA 1
ATOM 1507 C C . LYS A 1 211 ? 24.227 30.572 0.582 1.00 13.85 197 LYS A C 1
ATOM 1508 O O . LYS A 1 211 ? 24.282 30.568 -0.627 1.00 17.53 197 LYS A O 1
ATOM 1514 N N . LEU A 1 212 ? 23.110 30.806 1.227 1.00 14.25 198 LEU A N 1
ATOM 1515 C CA . LEU A 1 212 ? 21.821 30.954 0.555 1.00 15.12 198 LEU A CA 1
ATOM 1516 C C . LEU A 1 212 ? 21.236 32.325 0.613 1.00 15.42 198 LEU A C 1
ATOM 1517 O O . LEU A 1 212 ? 20.248 32.587 -0.120 1.00 17.61 198 LEU A O 1
ATOM 1522 N N . GLY A 1 213 ? 21.752 33.173 1.508 1.00 14.94 199 GLY A N 1
ATOM 1523 C CA . GLY A 1 213 ? 21.147 34.465 1.747 1.00 16.17 199 GLY A CA 1
ATOM 1524 C C . GLY A 1 213 ? 20.320 34.474 2.957 1.00 15.10 199 GLY A C 1
ATOM 1525 O O . GLY A 1 213 ? 19.654 33.440 3.356 1.00 15.42 199 GLY A O 1
ATOM 1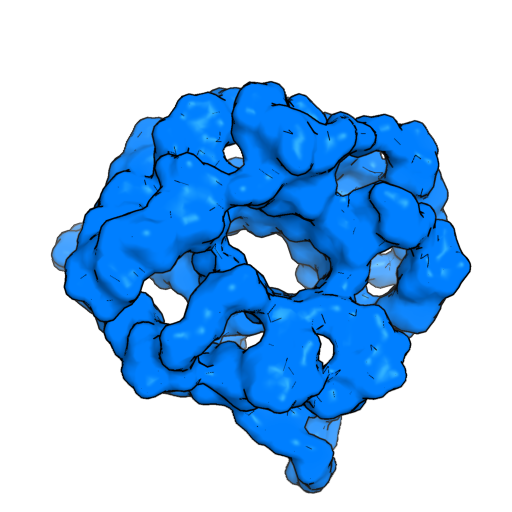526 N N . ALA A 1 214 ? 20.235 35.621 3.641 1.00 17.33 200 ALA A N 1
ATOM 1527 C CA . ALA A 1 214 ? 19.608 35.707 4.918 1.00 17.57 200 ALA A CA 1
ATOM 1528 C C . ALA A 1 214 ? 18.130 35.464 4.773 1.00 17.54 200 ALA A C 1
ATOM 1529 O O . ALA A 1 214 ? 17.591 34.826 5.725 1.00 18.11 200 ALA A O 1
ATOM 1531 N N . ALA A 1 215 ? 17.438 35.840 3.699 1.00 19.21 201 ALA A N 1
ATOM 1532 C CA . ALA A 1 215 ? 16.028 35.631 3.598 1.00 19.93 201 ALA A CA 1
ATOM 1533 C C . ALA A 1 215 ? 15.698 34.121 3.517 1.00 17.44 201 ALA A C 1
ATOM 1534 O O . ALA A 1 215 ? 14.759 33.715 4.197 1.00 19.99 201 ALA A O 1
ATOM 1536 N N . VAL A 1 216 ? 16.452 33.403 2.692 1.00 16.98 202 VAL A N 1
ATOM 1537 C CA . VAL A 1 216 ? 16.251 31.935 2.653 1.00 17.53 202 VAL A CA 1
ATOM 1538 C C . VAL A 1 216 ? 16.534 31.306 4.012 1.00 13.87 202 VAL A C 1
ATOM 1539 O O . VAL A 1 216 ? 15.698 30.479 4.467 1.00 15.44 202 VAL A O 1
ATOM 1543 N N . ALA A 1 217 ? 17.614 31.712 4.628 1.00 14.03 203 ALA A N 1
ATOM 1544 C CA . ALA A 1 217 ? 17.939 31.090 5.900 1.00 14.60 203 ALA A CA 1
ATOM 1545 C C . ALA A 1 217 ? 16.986 31.335 6.932 1.00 14.13 203 ALA A C 1
ATOM 1546 O O . ALA A 1 217 ? 16.737 30.464 7.809 1.00 15.86 203 ALA A O 1
ATOM 1548 N N . ASP A 1 218 ? 16.335 32.517 6.946 1.00 16.07 204 ASP A N 1
ATOM 1549 C CA . ASP A 1 218 ? 15.368 32.817 7.964 1.00 17.35 204 ASP A CA 1
ATOM 1550 C C . ASP A 1 218 ? 14.072 32.010 7.810 1.00 15.55 204 ASP A C 1
ATOM 1551 O O . ASP A 1 218 ? 13.404 31.787 8.833 1.00 20.76 204 ASP A O 1
ATOM 1556 N N . LYS A 1 219 ? 13.706 31.641 6.610 1.00 16.31 205 LYS A N 1
ATOM 1557 C CA . LYS A 1 219 ? 12.523 30.916 6.382 1.00 17.73 205 LYS A CA 1
ATOM 1558 C C . LYS A 1 219 ? 12.730 29.373 6.435 1.00 13.05 205 LYS A C 1
ATOM 1559 O O . LYS A 1 219 ? 11.790 28.636 6.575 1.00 15.08 205 LYS A O 1
ATOM 1565 N N . LEU A 1 220 ? 13.968 28.943 6.342 1.00 13.36 206 LEU A N 1
ATOM 1566 C CA . LEU A 1 220 ? 14.278 27.516 6.336 1.00 11.49 206 LEU A CA 1
ATOM 1567 C C . LEU A 1 220 ? 13.980 26.911 7.695 1.00 11.48 206 LEU A C 1
ATOM 1568 O O . LEU A 1 220 ? 14.448 27.386 8.706 1.00 13.76 206 LEU A O 1
ATOM 1573 N N . ARG A 1 221 ? 13.222 25.824 7.705 1.00 10.99 207 ARG A N 1
ATOM 1574 C CA . ARG A 1 221 ? 13.031 25.060 8.931 1.00 10.62 207 ARG A CA 1
ATOM 1575 C C . ARG A 1 221 ? 14.250 24.169 9.152 1.00 9.67 207 ARG A C 1
ATOM 1576 O O . ARG A 1 221 ? 14.584 23.329 8.324 1.00 10.88 207 ARG A O 1
ATOM 1584 N N . ILE A 1 222 ? 14.910 24.368 10.301 1.00 9.53 208 ILE A N 1
ATOM 1585 C CA . ILE A 1 222 ? 15.995 23.520 10.761 1.00 9.59 208 ILE A CA 1
ATOM 1586 C C . ILE A 1 222 ? 15.451 22.754 11.963 1.00 9.07 208 ILE A C 1
ATOM 1587 O O . ILE A 1 222 ? 15.235 23.319 13.024 1.00 10.05 208 ILE A O 1
ATOM 1592 N N . ILE A 1 223 ? 15.162 21.455 11.755 1.00 8.54 209 ILE A N 1
ATOM 1593 C CA . ILE A 1 223 ? 14.485 20.637 12.794 1.00 7.94 209 ILE A CA 1
ATOM 1594 C C . ILE A 1 223 ? 15.496 19.746 13.426 1.00 8.40 209 ILE A C 1
ATOM 1595 O O . ILE A 1 223 ? 16.517 19.371 12.843 1.00 8.99 209 ILE A O 1
ATOM 1600 N N . TYR A 1 224 ? 15.206 19.397 14.686 1.00 8.60 210 TYR A N 1
ATOM 1601 C CA . TYR A 1 224 ? 16.120 18.603 15.506 1.00 8.74 210 TYR A CA 1
ATOM 1602 C C . TYR A 1 224 ? 15.718 17.119 15.475 1.00 8.72 210 TYR A C 1
ATOM 1603 O O . TYR A 1 224 ? 14.534 16.788 15.760 1.00 9.17 210 TYR A O 1
ATOM 1612 N N . GLY A 1 225 ? 16.663 16.285 15.182 1.00 9.38 211 GLY A N 1
ATOM 1613 C CA . GLY A 1 225 ? 16.434 14.847 15.019 1.00 10.81 211 GLY A CA 1
ATOM 1614 C C . GLY A 1 225 ? 17.201 14.028 15.972 1.00 12.13 211 GLY A C 1
ATOM 1615 O O . GLY A 1 225 ? 17.447 12.800 15.692 1.00 13.93 211 GLY A O 1
ATOM 1616 N N . GLY A 1 226 ? 17.575 14.556 17.121 1.00 13.34 212 GLY A N 1
ATOM 1617 C CA . GLY A 1 226 ? 18.145 13.753 18.223 1.00 12.78 212 GLY A CA 1
ATOM 1618 C C . GLY A 1 226 ? 17.006 13.124 18.926 1.00 14.42 212 GLY A C 1
ATOM 1619 O O . GLY A 1 226 ? 15.866 13.083 18.390 1.00 16.29 212 GLY A O 1
ATOM 1620 N N . SER A 1 227 ? 17.219 12.646 20.063 1.00 14.24 213 SER A N 1
ATOM 1621 C CA A SER A 1 227 ? 16.142 11.773 20.678 0.50 13.41 213 SER A CA 1
ATOM 1622 C CA B SER A 1 227 ? 16.271 11.988 20.968 0.50 12.26 213 SER A CA 1
ATOM 1623 C C . SER A 1 227 ? 15.225 12.939 21.304 1.00 15.65 213 SER A C 1
ATOM 1624 O O . SER A 1 227 ? 15.567 13.909 22.096 1.00 17.27 213 SER A O 1
ATOM 1629 N N . VAL A 1 228 ? 14.012 12.829 20.687 1.00 14.06 214 VAL A N 1
ATOM 1630 C CA . VAL A 1 228 ? 12.901 13.752 20.991 1.00 13.63 214 VAL A CA 1
ATOM 1631 C C . VAL A 1 228 ? 11.783 12.914 21.554 1.00 11.65 214 VAL A C 1
ATOM 1632 O O . VAL A 1 228 ? 11.327 11.987 20.921 1.00 13.17 214 VAL A O 1
ATOM 1636 N N . SER A 1 229 ? 11.319 13.319 22.705 1.00 11.50 215 SER A N 1
ATOM 1637 C CA . SER A 1 229 ? 10.203 12.634 23.348 1.00 11.81 215 SER A CA 1
ATOM 1638 C C . SER A 1 229 ? 9.209 13.657 23.831 1.00 10.67 215 SER A C 1
ATOM 1639 O O . SER A 1 229 ? 9.429 14.863 23.829 1.00 11.51 215 SER A O 1
ATOM 1642 N N . ASP A 1 230 ? 8.094 13.132 24.408 1.00 11.30 216 ASP A N 1
ATOM 1643 C CA . ASP A 1 230 ? 7.162 13.976 25.090 1.00 11.32 216 ASP A CA 1
ATOM 1644 C C . ASP A 1 230 ? 7.727 14.549 26.361 1.00 11.54 216 ASP A C 1
ATOM 1645 O O . ASP A 1 230 ? 7.103 15.457 26.920 1.00 13.39 216 ASP A O 1
ATOM 1650 N N . THR A 1 231 ? 8.830 14.063 26.877 1.00 11.39 217 THR A N 1
ATOM 1651 C CA . THR A 1 231 ? 9.458 14.597 28.040 1.00 12.68 217 THR A CA 1
ATOM 1652 C C . THR A 1 231 ? 10.294 15.829 27.774 1.00 13.54 217 THR A C 1
ATOM 1653 O O . THR A 1 231 ? 10.282 16.809 28.541 1.00 15.56 217 THR A O 1
ATOM 1657 N N . ASN A 1 232 ? 11.068 15.842 26.700 1.00 11.95 218 ASN A N 1
ATOM 1658 C CA . ASN A 1 232 ? 12.028 16.911 26.434 1.00 11.78 218 ASN A CA 1
ATOM 1659 C C . ASN A 1 232 ? 11.592 17.853 25.336 1.00 11.43 218 ASN A C 1
ATOM 1660 O O . ASN A 1 232 ? 12.332 18.844 25.048 1.00 12.09 218 ASN A O 1
ATOM 1665 N N . CYS A 1 233 ? 10.456 17.663 24.722 1.00 11.11 219 CYS A N 1
ATOM 1666 C CA . CYS A 1 233 ? 10.116 18.471 23.510 1.00 11.16 219 CYS A CA 1
ATOM 1667 C C . CYS A 1 233 ? 9.976 19.929 23.815 1.00 11.13 219 CYS A C 1
ATOM 1668 O O . CYS A 1 233 ? 10.344 20.749 22.986 1.00 12.74 219 CYS A O 1
ATOM 1671 N N . LYS A 1 234 ? 9.433 20.335 24.952 1.00 12.76 220 LYS A N 1
ATOM 1672 C CA . LYS A 1 234 ? 9.330 21.810 25.192 1.00 13.97 220 LYS A CA 1
ATOM 1673 C C . LYS A 1 234 ? 10.649 22.447 25.544 1.00 13.51 220 LYS A C 1
ATOM 1674 O O . LYS A 1 234 ? 10.866 23.583 25.125 1.00 15.64 220 LYS A O 1
ATOM 1680 N N . ASP A 1 235 ? 11.558 21.742 26.183 1.00 12.91 221 ASP A N 1
ATOM 1681 C CA . ASP A 1 235 ? 12.862 22.311 26.416 1.00 13.80 221 ASP A CA 1
ATOM 1682 C C . ASP A 1 235 ? 13.558 22.560 25.121 1.00 13.15 221 ASP A C 1
ATOM 1683 O O . ASP A 1 235 ? 14.404 23.488 24.995 1.00 14.87 221 ASP A O 1
ATOM 1688 N N . LEU A 1 236 ? 13.406 21.653 24.129 1.00 11.65 222 LEU A N 1
ATOM 1689 C CA . LEU A 1 236 ? 14.020 21.835 22.834 1.00 11.04 222 LEU A CA 1
ATOM 1690 C C . LEU A 1 236 ? 13.302 22.883 22.017 1.00 11.16 222 LEU A C 1
ATOM 1691 O O . LEU A 1 236 ? 13.960 23.680 21.308 1.00 11.18 222 LEU A O 1
ATOM 1696 N N . SER A 1 237 ? 11.974 22.887 21.999 1.00 11.15 223 SER A N 1
ATOM 1697 C CA . SER A 1 237 ? 11.243 23.730 21.076 1.00 12.30 223 SER A CA 1
ATOM 1698 C C . SER A 1 237 ? 11.431 25.198 21.355 1.00 12.66 223 SER A C 1
ATOM 1699 O O . SER A 1 237 ? 11.287 25.983 20.468 1.00 16.27 223 SER A O 1
ATOM 1702 N N . LYS A 1 238 ? 11.769 25.523 22.591 1.00 12.23 224 LYS A N 1
ATOM 1703 C CA . LYS A 1 238 ? 12.028 26.933 22.951 1.00 13.48 224 LYS A CA 1
ATOM 1704 C C . LYS A 1 238 ? 13.365 27.485 22.458 1.00 12.85 224 LYS A C 1
ATOM 1705 O O . LYS A 1 238 ? 13.570 28.698 22.516 1.00 15.28 224 LYS A O 1
ATOM 1711 N N . GLN A 1 239 ? 14.245 26.625 21.974 1.00 12.14 225 GLN A N 1
ATOM 1712 C CA . GLN A 1 239 ? 15.537 27.110 21.512 1.00 11.91 225 GLN A CA 1
ATOM 1713 C C . GLN A 1 239 ? 15.354 27.936 20.230 1.00 11.72 225 GLN A C 1
ATOM 1714 O O . GLN A 1 239 ? 14.593 27.614 19.364 1.00 12.98 225 GLN A O 1
ATOM 1720 N N . GLU A 1 240 ? 16.149 28.991 20.117 1.00 12.17 226 GLU A N 1
ATOM 1721 C CA . GLU A 1 240 ? 15.929 29.967 19.111 1.00 13.04 226 GLU A CA 1
ATOM 1722 C C . GLU A 1 240 ? 15.925 29.407 17.671 1.00 12.23 226 GLU A C 1
ATOM 1723 O O . GLU A 1 240 ? 15.197 29.884 16.816 1.00 13.13 226 GLU A O 1
ATOM 1729 N N . ASP A 1 241 ? 16.835 28.469 17.380 1.00 10.86 227 ASP A N 1
ATOM 1730 C CA . ASP A 1 241 ? 17.031 28.004 15.995 1.00 10.41 227 ASP A CA 1
ATOM 1731 C C . ASP A 1 241 ? 16.464 26.588 15.743 1.00 9.41 227 ASP A C 1
ATOM 1732 O O . ASP A 1 241 ? 16.767 26.004 14.715 1.00 10.55 227 ASP A O 1
ATOM 1737 N N . ILE A 1 242 ? 15.709 26.072 16.713 1.00 9.83 228 ILE A N 1
ATOM 1738 C CA . ILE A 1 242 ? 15.043 24.750 16.533 1.00 10.01 228 ILE A CA 1
ATOM 1739 C C . ILE A 1 242 ? 13.622 24.996 16.060 1.00 9.86 228 ILE A C 1
ATOM 1740 O O . ILE A 1 242 ? 12.773 25.536 16.809 1.00 11.75 228 ILE A O 1
ATOM 1745 N N . ASP A 1 243 ? 13.313 24.603 14.838 1.00 9.51 229 ASP A N 1
ATOM 1746 C CA . ASP A 1 243 ? 12.067 24.878 14.220 1.00 9.94 229 ASP A CA 1
ATOM 1747 C C . ASP A 1 243 ? 11.093 23.686 14.192 1.00 10.73 229 ASP A C 1
ATOM 1748 O O . ASP A 1 243 ? 10.075 23.741 13.454 1.00 10.85 229 ASP A O 1
ATOM 1753 N N . GLY A 1 244 ? 11.419 22.644 14.923 1.00 10.06 230 GLY A N 1
ATOM 1754 C CA . GLY A 1 244 ? 10.616 21.416 14.876 1.00 11.08 230 GLY A CA 1
ATOM 1755 C C . GLY A 1 244 ? 11.510 20.268 15.114 1.00 9.03 230 GLY A C 1
ATOM 1756 O O . GLY A 1 244 ? 12.637 20.405 15.568 1.00 9.07 230 GLY A O 1
ATOM 1757 N N . PHE A 1 245 ? 10.934 19.075 14.791 1.00 8.67 231 PHE A N 1
ATOM 1758 C CA . PHE A 1 245 ? 11.553 17.832 15.146 1.00 8.90 231 PHE A CA 1
ATOM 1759 C C . PHE A 1 245 ? 11.438 16.792 14.065 1.00 8.85 231 PHE A C 1
ATOM 1760 O O . PHE A 1 245 ? 10.420 16.753 13.382 1.00 9.38 231 PHE A O 1
ATOM 1768 N N . LEU A 1 246 ? 12.426 15.920 13.971 1.00 9.06 232 LEU A N 1
ATOM 1769 C CA . LEU A 1 246 ? 12.292 14.625 13.269 1.00 8.56 232 LEU A CA 1
ATOM 1770 C C . LEU A 1 246 ? 12.337 13.595 14.353 1.00 8.57 232 LEU A C 1
ATOM 1771 O O . LEU A 1 246 ? 13.391 13.314 14.946 1.00 10.27 232 LEU A O 1
ATOM 1776 N N . VAL A 1 247 ? 11.172 13.070 14.711 1.00 8.67 233 VAL A N 1
ATOM 1777 C CA . VAL A 1 247 ? 10.997 12.176 15.855 1.00 8.95 233 VAL A CA 1
ATOM 1778 C C . VAL A 1 247 ? 11.243 10.765 15.437 1.00 9.23 233 VAL A C 1
ATOM 1779 O O . VAL A 1 247 ? 10.765 10.315 14.387 1.00 12.71 233 VAL A O 1
ATOM 1783 N N . GLY A 1 248 ? 11.886 10.016 16.264 1.00 9.55 234 GLY A N 1
ATOM 1784 C CA . GLY A 1 248 ? 12.133 8.550 16.038 1.00 11.18 234 GLY A CA 1
ATOM 1785 C C . GLY A 1 248 ? 11.116 7.753 16.800 1.00 11.24 234 GLY A C 1
ATOM 1786 O O . GLY A 1 248 ? 9.926 7.797 16.513 1.00 10.74 234 GLY A O 1
ATOM 1787 N N . GLY A 1 249 ? 11.560 6.955 17.793 1.00 12.05 235 GLY A N 1
ATOM 1788 C CA . GLY A 1 249 ? 10.665 5.981 18.469 1.00 13.59 235 GLY A CA 1
ATOM 1789 C C . GLY A 1 249 ? 9.413 6.561 19.104 1.00 11.40 235 GLY A C 1
ATOM 1790 O O . GLY A 1 249 ? 8.405 5.879 19.158 1.00 11.28 235 GLY A O 1
ATOM 1791 N N . ALA A 1 250 ? 9.442 7.809 19.580 1.00 11.21 236 ALA A N 1
ATOM 1792 C CA . ALA A 1 250 ? 8.230 8.379 20.153 1.00 11.00 236 ALA A CA 1
ATOM 1793 C C . ALA A 1 250 ? 7.112 8.507 19.113 1.00 9.99 236 ALA A C 1
ATOM 1794 O O . ALA A 1 250 ? 5.980 8.665 19.465 1.00 11.68 236 ALA A O 1
ATOM 1796 N N . SER A 1 251 ? 7.467 8.457 17.823 1.00 9.13 237 SER A N 1
ATOM 1797 C CA . SER A 1 251 ? 6.446 8.603 16.783 1.00 8.74 237 SER A CA 1
ATOM 1798 C C . SER A 1 251 ? 5.532 7.382 16.733 1.00 9.27 237 SER A C 1
ATOM 1799 O O . SER A 1 251 ? 4.501 7.452 16.120 1.00 10.22 237 SER A O 1
ATOM 1802 N N . LEU A 1 252 ? 5.954 6.292 17.378 1.00 9.25 238 LEU A N 1
ATOM 1803 C CA . LEU A 1 252 ? 5.163 5.056 17.378 1.00 9.33 238 LEU A CA 1
ATOM 1804 C C . LEU A 1 252 ? 4.106 5.022 18.485 1.00 9.30 238 LEU A C 1
ATOM 1805 O O . LEU A 1 252 ? 3.351 4.065 18.567 1.00 11.49 238 LEU A O 1
ATOM 1810 N N . LYS A 1 253 ? 4.110 6.062 19.329 1.00 10.86 239 LYS A N 1
ATOM 1811 C CA . LYS A 1 253 ? 3.161 6.159 20.434 1.00 12.52 239 LYS A CA 1
ATOM 1812 C C . LYS A 1 253 ? 2.303 7.390 20.127 1.00 12.08 239 LYS A C 1
ATOM 1813 O O . LYS A 1 253 ? 2.807 8.531 20.195 1.00 12.06 239 LYS A O 1
ATOM 1819 N N . GLY A 1 254 ? 1.092 7.241 19.767 1.00 11.81 240 GLY A N 1
ATOM 1820 C CA . GLY A 1 254 ? 0.305 8.297 19.243 1.00 11.95 240 GLY A CA 1
ATOM 1821 C C . GLY A 1 254 ? 0.191 9.549 20.123 1.00 10.31 240 GLY A C 1
ATOM 1822 O O . GLY A 1 254 ? 0.434 10.654 19.703 1.00 11.28 240 GLY A O 1
ATOM 1823 N N . ALA A 1 255 ? -0.224 9.331 21.395 1.00 10.70 241 ALA A N 1
ATOM 1824 C CA . ALA A 1 255 ? -0.396 10.485 22.284 1.00 10.24 241 ALA A CA 1
ATOM 1825 C C . ALA A 1 255 ? 0.914 11.171 22.562 1.00 9.59 241 ALA A C 1
ATOM 1826 O O . ALA A 1 255 ? 0.952 12.415 22.644 1.00 10.30 241 ALA A O 1
ATOM 1828 N N . ALA A 1 256 ? 1.990 10.427 22.725 1.00 10.07 242 ALA A N 1
ATOM 1829 C CA . ALA A 1 256 ? 3.313 11.073 22.930 1.00 9.99 242 ALA A CA 1
ATOM 1830 C C . ALA A 1 256 ? 3.689 11.883 21.703 1.00 8.93 242 ALA A C 1
ATOM 1831 O O . ALA A 1 256 ? 4.199 13.006 21.838 1.00 9.61 242 ALA A O 1
ATOM 1833 N N . PHE A 1 257 ? 3.459 11.353 20.501 1.00 9.44 243 PHE A N 1
ATOM 1834 C CA . PHE A 1 257 ? 3.816 12.099 19.286 1.00 8.82 243 PHE A CA 1
ATOM 1835 C C . PHE A 1 257 ? 2.968 13.353 19.163 1.00 8.82 243 PHE A C 1
ATOM 1836 O O . PHE A 1 257 ? 3.492 14.423 18.814 1.00 9.13 243 PHE A O 1
ATOM 1844 N N . VAL A 1 258 ? 1.675 13.254 19.446 1.00 8.46 244 VAL A N 1
ATOM 1845 C CA . VAL A 1 258 ? 0.808 14.433 19.408 1.00 9.26 244 VAL A CA 1
ATOM 1846 C C . VAL A 1 258 ? 1.309 15.449 20.419 1.00 8.78 244 VAL A C 1
ATOM 1847 O O . VAL A 1 258 ? 1.297 16.673 20.106 1.00 9.84 244 VAL A O 1
ATOM 1851 N N . THR A 1 259 ? 1.749 15.054 21.572 1.00 8.9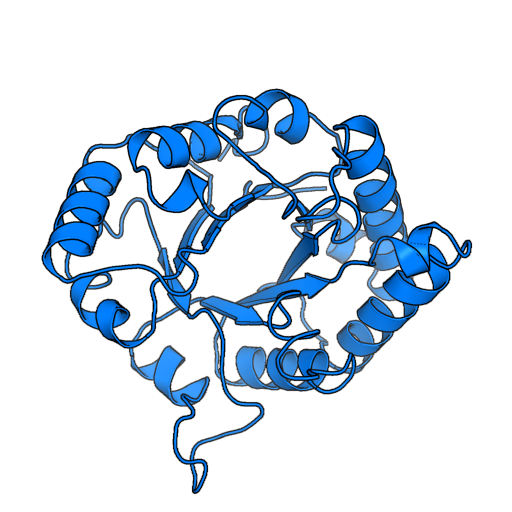3 245 THR A N 1
ATOM 1852 C CA . THR A 1 259 ? 2.333 16.043 22.520 1.00 9.50 245 THR A CA 1
ATOM 1853 C C . THR A 1 259 ? 3.489 16.760 21.939 1.00 8.58 245 THR A C 1
ATOM 1854 O O . THR A 1 259 ? 3.644 17.992 22.115 1.00 10.12 245 THR A O 1
ATOM 1858 N N . ILE A 1 260 ? 4.394 16.056 21.241 1.00 8.96 246 ILE A N 1
ATOM 1859 C CA . ILE A 1 260 ? 5.525 16.716 20.583 1.00 9.52 246 ILE A CA 1
ATOM 1860 C C . ILE A 1 260 ? 5.021 17.734 19.567 1.00 9.72 246 ILE A C 1
ATOM 1861 O O . ILE A 1 260 ? 5.608 18.851 19.487 1.00 11.03 246 ILE A O 1
ATOM 1866 N N . CYS A 1 261 ? 4.023 17.405 18.829 1.00 9.61 247 CYS A N 1
ATOM 1867 C CA . CYS A 1 261 ? 3.436 18.366 17.882 1.00 10.86 247 CYS A CA 1
ATOM 1868 C C . CYS A 1 261 ? 2.880 19.579 18.571 1.00 11.71 247 CYS A C 1
ATOM 1869 O O . CYS A 1 261 ? 2.865 20.666 17.924 1.00 16.92 247 CYS A O 1
ATOM 1872 N N . ASN A 1 262 ? 2.443 19.466 19.799 1.00 10.77 248 ASN A N 1
ATOM 1873 C CA . ASN A 1 262 ? 1.928 20.585 20.576 1.00 11.08 248 ASN A CA 1
ATOM 1874 C C . ASN A 1 262 ? 2.987 21.352 21.251 1.00 11.00 248 ASN A C 1
ATOM 1875 O O . ASN A 1 262 ? 2.669 22.338 22.034 1.00 13.73 248 ASN A O 1
ATOM 1880 N N . ALA A 1 263 ? 4.261 21.070 21.051 1.00 11.92 249 ALA A N 1
ATOM 1881 C CA . ALA A 1 263 ? 5.360 21.794 21.707 1.00 12.96 249 ALA A CA 1
ATOM 1882 C C . ALA A 1 263 ? 5.634 23.144 20.965 1.00 14.72 249 ALA A C 1
ATOM 1883 O O . ALA A 1 263 ? 6.561 23.892 21.301 1.00 18.41 249 ALA A O 1
ATOM 1885 N N . ALA A 1 264 ? 4.990 23.411 19.885 1.00 15.30 250 ALA A N 1
ATOM 1886 C CA . ALA A 1 264 ? 5.284 24.490 18.904 1.00 18.99 250 ALA A CA 1
ATOM 1887 C C . ALA A 1 264 ? 5.160 25.775 19.680 1.00 21.12 250 ALA A C 1
ATOM 1888 O O . ALA A 1 264 ? 5.999 26.691 19.420 1.00 21.45 250 ALA A O 1
ATOM 1890 N N . GLY A 1 265 ? 4.073 25.960 20.474 1.00 20.18 251 GLY A N 1
ATOM 1891 C CA . GLY A 1 265 ? 3.843 27.255 21.172 1.00 24.38 251 GLY A CA 1
ATOM 1892 C C . GLY A 1 265 ? 3.776 28.358 20.092 1.00 26.38 251 GLY A C 1
ATOM 1893 O O . GLY A 1 265 ? 3.102 28.238 19.033 1.00 26.09 251 GLY A O 1
ATOM 1894 N N . PRO A 1 266 ? 4.611 29.388 20.296 1.00 29.06 252 PRO A N 1
ATOM 1895 C CA . PRO A 1 266 ? 4.614 30.575 19.417 1.00 26.94 252 PRO A CA 1
ATOM 1896 C C . PRO A 1 266 ? 5.271 30.427 18.023 1.00 28.02 252 PRO A C 1
ATOM 1897 O O . PRO A 1 266 ? 5.202 31.350 17.158 1.00 28.19 252 PRO A O 1
ATOM 1901 N N . LYS A 1 267 ? 5.807 29.244 17.759 1.00 23.10 253 LYS A N 1
ATOM 1902 C CA . LYS A 1 267 ? 6.415 28.993 16.488 1.00 23.95 253 LYS A CA 1
ATOM 1903 C C . LYS A 1 267 ? 5.448 28.428 15.454 1.00 22.70 253 LYS A C 1
ATOM 1904 O O . LYS A 1 267 ? 5.771 28.326 14.303 1.00 24.53 253 LYS A O 1
ATOM 1910 N N . ALA A 1 268 ? 4.261 28.092 15.917 1.00 24.34 254 ALA A N 1
ATOM 1911 C CA . ALA A 1 268 ? 3.157 27.791 15.027 1.00 29.49 254 ALA A CA 1
ATOM 1912 C C . ALA A 1 268 ? 2.773 28.993 14.095 1.00 35.28 254 ALA A C 1
ATOM 1913 O O . ALA A 1 268 ? 2.545 28.873 12.912 1.00 34.39 254 ALA A O 1
ATOM 1915 N N . LYS A 1 269 ? 2.711 30.144 14.702 1.00 42.98 255 LYS A N 1
ATOM 1916 C CA . LYS A 1 269 ? 1.756 30.263 15.736 1.00 48.91 255 LYS A CA 1
ATOM 1917 C C . LYS A 1 269 ? 0.580 29.703 14.959 1.00 50.46 255 LYS A C 1
ATOM 1918 O O . LYS A 1 269 ? 0.121 28.630 15.326 1.00 52.69 255 LYS A O 1
ATOM 1924 N N . PRO A 1 270 ? 0.082 30.397 13.908 1.00 51.41 256 PRO A N 1
ATOM 1925 C CA . PRO A 1 270 ? -0.201 29.744 12.631 1.00 52.54 256 PRO A CA 1
ATOM 1926 C C . PRO A 1 270 ? 0.703 30.068 11.470 1.00 53.49 256 PRO A C 1
ATOM 1927 O O . PRO A 1 270 ? 0.373 29.548 10.429 1.00 54.80 256 PRO A O 1
#

Organism: Chlamydomonas reinhardtii (NCBI:txid3055)

Radius of gyration: 16.93 Å; Cα contacts (8 Å, |Δi|>4): 516; chains: 1; bounding box: 46×40×42 Å